Protein AF-A0A1M2VVN1-F1 (afdb_monomer_lite)

Secondary structure (DSSP, 8-state):
-PPP--SSTT-TTTTTSHHHHHHHHHHHHHHHH--THHHHHHHHIIIIITTTTB-SSTT-B-GGGT-TT---TT-TT----S----TTS--B---HHHHHHHHTSEEE-TTSSSEEE-S-SS-EEEEEETTTEEEEEEEE--TTTSS---EEEEEEESS-EEEEEE--TTBSS-EEEETTPPPEEP--BTTEEEEEEPSEEEEEEEE-PBP------S----S----PPP-

pLDDT: mean 72.25, std 24.07, range [24.16, 98.19]

Organism: Trametes pubescens (NCBI:txid154538)

Radius of gyration: 22.59 Å; chains: 1; bounding box: 64×43×76 Å

Sequence (231 aa):
MLRRGDGLEDEAWAYAGDLLIVLQWAYYLHQVSGDFKYLESMERLAHAAMPAPIHGGWGTISSLALCREAHTPDGLYYEYRGRLDNPTCRAVKYPEGGFDLVYGAFLYTANRKSLVQALLGPFTVNTTLAEDNKVVITMNSSYPFGWDTVTRAVIVAQKAFVYYVRIPSWSTGATISINGSAFDLCKPVNGLHAIRVEPGTTNLTLNLPLEIVAGLFGLRFPRALKILRLS

InterPro domains:
  IPR049046 Non-reducing end beta-L-arabinofuranosidase-like, GH127 middle domain [PF20736] (125-197)

Foldseek 3Di:
DDDDDDDDPPVLVCQQCVLLVLLVVLLVCCVVPVALVSLLVNVCCLVPVLCVQDPDDAFWRWSLVVPPPPPDVVDPPDDPPDCPPDSNGHTGGDPVSNCVCQVSQKDADPQQQEIERSDDDFDWDWDAGPPRKTKIKGWDAPPPPDPFRKIKMKIAIQAKGKYKYFQDPQFDQKWKDKPNHPTDTFDDDSRIGIDIDGHGIIIMIIGGDHDDDDPPPDDPDDDDDDDDDDD

Structure (mmCIF, N/CA/C/O backbone):
data_AF-A0A1M2VVN1-F1
#
_entry.id   AF-A0A1M2VVN1-F1
#
loop_
_atom_site.group_PDB
_atom_site.id
_atom_site.type_symbol
_atom_site.label_atom_id
_atom_site.label_alt_id
_atom_site.label_comp_id
_atom_site.label_asym_id
_atom_site.label_entity_id
_atom_site.label_seq_id
_atom_site.pdbx_PDB_ins_code
_atom_site.Cartn_x
_atom_site.Cartn_y
_atom_site.Cartn_z
_atom_site.occupancy
_atom_site.B_iso_or_equiv
_atom_site.auth_seq_id
_atom_site.auth_comp_id
_atom_site.auth_asym_id
_atom_site.auth_atom_id
_atom_site.pdbx_PDB_model_num
ATOM 1 N N . MET A 1 1 ? -8.085 -7.229 -56.384 1.00 31.27 1 MET A N 1
ATOM 2 C CA . MET A 1 1 ? -6.915 -6.347 -56.581 1.00 31.27 1 MET A CA 1
ATOM 3 C C . MET A 1 1 ? -6.883 -5.397 -55.389 1.00 31.27 1 MET A C 1
ATOM 5 O O . MET A 1 1 ? -7.730 -4.521 -55.309 1.00 31.27 1 MET A O 1
ATOM 9 N N . LEU A 1 2 ? -6.037 -5.670 -54.391 1.00 24.16 2 LEU A N 1
ATOM 10 C CA . LEU A 1 2 ? -5.923 -4.859 -53.171 1.00 24.16 2 LEU A CA 1
ATOM 11 C C . LEU A 1 2 ? -5.149 -3.576 -53.501 1.00 24.16 2 LEU A C 1
ATOM 13 O O . LEU A 1 2 ? -3.985 -3.661 -53.892 1.00 24.16 2 LEU A O 1
ATOM 17 N N . ARG A 1 3 ? -5.780 -2.404 -53.353 1.00 24.69 3 ARG A N 1
ATOM 18 C CA . ARG A 1 3 ? -5.069 -1.123 -53.268 1.00 24.69 3 ARG A CA 1
ATOM 19 C C . ARG A 1 3 ? -4.899 -0.767 -51.795 1.00 24.69 3 ARG A C 1
ATOM 21 O O . ARG A 1 3 ? -5.860 -0.691 -51.041 1.00 24.69 3 ARG A O 1
ATOM 28 N N . ARG A 1 4 ? -3.630 -0.645 -51.431 1.00 36.47 4 ARG A N 1
ATOM 29 C CA . ARG A 1 4 ? -3.068 -0.194 -50.161 1.00 36.47 4 ARG A CA 1
ATOM 30 C C . ARG A 1 4 ? -3.139 1.336 -50.155 1.00 36.47 4 ARG A C 1
ATOM 32 O O . ARG A 1 4 ? -2.743 1.908 -51.170 1.00 36.47 4 ARG A O 1
ATOM 39 N N . GLY A 1 5 ? -3.554 1.969 -49.057 1.00 32.41 5 GLY A N 1
ATOM 40 C CA . GLY A 1 5 ? -3.130 3.354 -48.825 1.00 32.41 5 GLY A CA 1
ATOM 41 C C . GLY A 1 5 ? -4.076 4.353 -48.172 1.00 32.41 5 GLY A C 1
ATOM 42 O O . GLY A 1 5 ? -3.709 5.513 -48.215 1.00 32.41 5 GLY A O 1
ATOM 43 N N . ASP A 1 6 ? -5.197 3.973 -47.555 1.00 37.75 6 ASP A N 1
ATOM 44 C CA . ASP A 1 6 ? -6.018 4.950 -46.823 1.00 37.75 6 ASP A CA 1
ATOM 45 C C . ASP A 1 6 ? -6.314 4.464 -45.402 1.00 37.75 6 ASP A C 1
ATOM 47 O O . ASP A 1 6 ? -6.892 3.393 -45.208 1.00 37.75 6 ASP A O 1
ATOM 51 N N . GLY A 1 7 ? -5.929 5.275 -44.418 1.00 33.34 7 GLY A N 1
ATOM 52 C CA . GLY A 1 7 ? -6.314 5.119 -43.018 1.00 33.34 7 GLY A CA 1
ATOM 53 C C . GLY A 1 7 ? -5.175 4.631 -42.137 1.00 33.34 7 GLY A C 1
ATOM 54 O O . GLY A 1 7 ? -4.874 3.442 -42.145 1.00 33.34 7 GLY A O 1
ATOM 55 N N . LEU A 1 8 ? -4.560 5.565 -41.401 1.00 30.25 8 LEU A N 1
ATOM 56 C CA . LEU A 1 8 ? -4.000 5.407 -40.041 1.00 30.25 8 LEU A CA 1
ATOM 57 C C . LEU A 1 8 ? -3.115 6.603 -39.628 1.00 30.25 8 LEU A C 1
ATOM 59 O O . LEU A 1 8 ? -2.739 6.694 -38.465 1.00 30.25 8 LEU A O 1
ATOM 63 N N . GLU A 1 9 ? -2.794 7.535 -40.534 1.00 31.92 9 GLU A N 1
ATOM 64 C CA . GLU A 1 9 ? -1.854 8.636 -40.241 1.00 31.92 9 GLU A CA 1
ATOM 65 C C . GLU A 1 9 ? -2.473 9.846 -39.505 1.00 31.92 9 GLU A C 1
ATOM 67 O O . GLU A 1 9 ? -1.735 10.648 -38.935 1.00 31.92 9 GLU A O 1
ATOM 72 N N . ASP A 1 10 ? -3.804 9.946 -39.408 1.00 29.34 10 ASP A N 1
ATOM 73 C CA . ASP A 1 10 ? -4.483 11.088 -38.763 1.00 29.34 10 ASP A CA 1
ATOM 74 C C . ASP A 1 10 ? -4.678 10.954 -37.233 1.00 29.34 10 ASP A C 1
ATOM 76 O O . ASP A 1 10 ? -5.140 11.892 -36.579 1.00 29.34 10 ASP A O 1
ATOM 80 N N . GLU A 1 11 ? -4.272 9.841 -36.610 1.00 32.91 11 GLU A N 1
ATOM 81 C CA . GLU A 1 11 ? -4.462 9.601 -35.164 1.00 32.91 11 GLU A CA 1
ATOM 82 C C . GLU A 1 11 ? -3.169 9.673 -34.334 1.00 32.91 11 GLU A C 1
ATOM 84 O O . GLU A 1 11 ? -3.017 9.011 -33.310 1.00 32.91 11 GLU A O 1
ATOM 89 N N . ALA A 1 12 ? -2.234 10.552 -34.699 1.00 30.39 12 ALA A N 1
ATOM 90 C CA . ALA A 1 12 ? -1.012 10.785 -33.916 1.00 30.39 12 ALA A CA 1
ATOM 91 C C . ALA A 1 12 ? -1.259 11.292 -32.469 1.00 30.39 12 ALA A C 1
ATOM 93 O O . ALA A 1 12 ? -0.339 11.336 -31.651 1.00 30.39 12 ALA A O 1
ATOM 94 N N . TRP A 1 13 ? -2.500 11.645 -32.116 1.00 29.31 13 TRP A N 1
ATOM 95 C CA . TRP A 1 13 ? -2.915 11.929 -30.737 1.00 29.31 13 TRP A CA 1
ATOM 96 C C . TRP A 1 13 ? -3.015 10.676 -29.852 1.00 29.31 13 TRP A C 1
ATOM 98 O O . TRP A 1 13 ? -2.945 10.805 -28.631 1.00 29.31 13 TRP A O 1
ATOM 108 N N . ALA A 1 14 ? -3.134 9.480 -30.438 1.00 32.00 14 ALA A N 1
ATOM 109 C CA . ALA A 1 14 ? -3.273 8.227 -29.697 1.00 32.00 14 ALA A CA 1
ATOM 110 C C . ALA A 1 14 ? -2.002 7.862 -28.906 1.00 32.00 14 ALA A C 1
ATOM 112 O O . ALA A 1 14 ? -2.086 7.366 -27.788 1.00 32.00 14 ALA A O 1
ATOM 113 N N . TYR A 1 15 ? -0.818 8.206 -29.419 1.00 35.25 15 TYR A N 1
ATOM 114 C CA . TYR A 1 15 ? 0.441 7.633 -28.922 1.00 35.25 15 TYR A CA 1
ATOM 115 C C . TYR A 1 15 ? 1.097 8.366 -27.746 1.00 35.25 15 TYR A C 1
ATOM 117 O O . TYR A 1 15 ? 1.960 7.814 -27.068 1.00 35.25 15 TYR A O 1
ATOM 125 N N . ALA A 1 16 ? 0.698 9.605 -27.459 1.00 37.84 16 ALA A N 1
ATOM 126 C CA . ALA A 1 16 ? 1.204 10.345 -26.300 1.00 37.84 16 ALA A CA 1
ATOM 127 C C . ALA A 1 16 ? 0.210 10.371 -25.118 1.00 37.84 16 ALA A C 1
ATOM 129 O O . ALA A 1 16 ? 0.598 10.698 -23.997 1.00 37.84 16 ALA A O 1
ATOM 130 N N . GLY A 1 17 ? -1.040 9.948 -25.351 1.00 46.03 17 GLY A N 1
ATOM 131 C CA . GLY A 1 17 ? -2.006 9.571 -24.312 1.00 46.03 17 GLY A CA 1
ATOM 132 C C . GLY A 1 17 ? -1.810 8.146 -23.769 1.00 46.03 17 GLY A C 1
ATOM 133 O O . GLY A 1 17 ? -2.423 7.790 -22.764 1.00 46.03 17 GLY A O 1
ATOM 134 N N . ASP A 1 18 ? -0.932 7.345 -24.381 1.00 55.34 18 ASP A N 1
ATOM 135 C CA . ASP A 1 18 ? -0.830 5.905 -24.123 1.00 55.34 18 ASP A CA 1
ATOM 136 C C . ASP A 1 18 ? -0.386 5.546 -22.700 1.00 55.34 18 ASP A C 1
ATOM 138 O O . ASP A 1 18 ? -0.952 4.635 -22.107 1.00 55.34 18 ASP A O 1
ATOM 142 N N . LEU A 1 19 ? 0.580 6.249 -22.092 1.00 59.62 19 LEU A N 1
ATOM 143 C CA . LEU A 1 19 ? 1.037 5.868 -20.745 1.00 59.62 19 LEU A CA 1
ATOM 144 C C . LEU A 1 19 ? -0.043 6.126 -19.684 1.00 59.62 19 LEU A C 1
ATOM 146 O O . LEU A 1 19 ? -0.256 5.279 -18.823 1.00 59.62 19 LEU A O 1
ATOM 150 N N . LEU A 1 20 ? -0.749 7.258 -19.764 1.00 62.84 20 LEU A N 1
ATOM 151 C CA . LEU A 1 20 ? -1.858 7.586 -18.860 1.00 62.84 20 LEU A CA 1
ATOM 152 C C . LEU A 1 20 ? -2.978 6.553 -18.975 1.00 62.84 20 LEU A C 1
ATOM 154 O O . LEU A 1 20 ? -3.419 6.001 -17.968 1.00 62.84 20 LEU A O 1
ATOM 158 N N . ILE A 1 21 ? -3.395 6.277 -20.212 1.00 66.81 21 ILE A N 1
ATOM 159 C CA . ILE A 1 21 ? -4.389 5.255 -20.521 1.00 66.81 21 ILE A CA 1
ATOM 160 C C . ILE A 1 21 ? -3.920 3.934 -19.902 1.00 66.81 21 ILE A C 1
ATOM 162 O O . ILE A 1 21 ? -4.630 3.359 -19.084 1.00 66.81 21 ILE A O 1
ATOM 166 N N . VAL A 1 22 ? -2.689 3.495 -20.156 1.00 72.00 22 VAL A N 1
ATOM 167 C CA . VAL A 1 22 ? -2.154 2.247 -19.591 1.00 72.00 22 VAL A CA 1
ATOM 168 C C . VAL A 1 22 ? -2.189 2.219 -18.054 1.00 72.00 22 VAL A C 1
ATOM 170 O O . VAL A 1 22 ? -2.583 1.194 -17.493 1.00 72.00 22 VAL A O 1
ATOM 173 N N . LEU A 1 23 ? -1.842 3.311 -17.359 1.00 75.31 23 LEU A N 1
ATOM 174 C 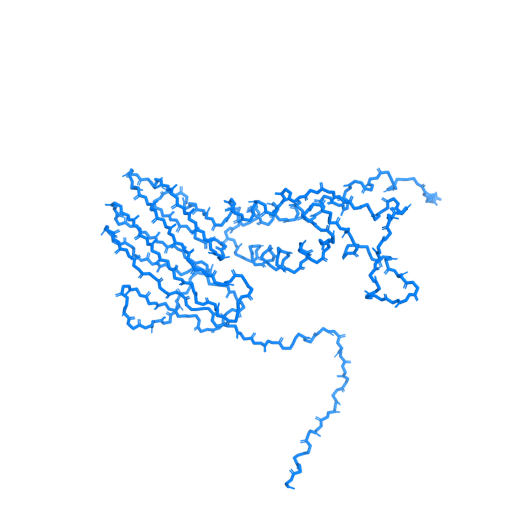CA . LEU A 1 23 ? -1.931 3.382 -15.891 1.00 75.31 23 LEU A CA 1
ATOM 175 C C . LEU A 1 23 ? -3.390 3.262 -15.408 1.00 75.31 23 LEU A C 1
ATOM 177 O O . LEU A 1 23 ? -3.686 2.473 -14.508 1.00 75.31 23 LEU A O 1
ATOM 181 N N . GLN A 1 24 ? -4.322 3.981 -16.037 1.00 76.75 24 GLN A N 1
ATOM 182 C CA . GLN A 1 24 ? -5.744 3.935 -15.686 1.00 76.75 24 GLN A CA 1
ATOM 183 C C . GLN A 1 24 ? -6.365 2.558 -15.969 1.00 76.75 24 GLN A C 1
ATOM 185 O O . GLN A 1 24 ? -7.118 2.024 -15.150 1.00 76.75 24 GLN A O 1
ATOM 190 N N . TRP A 1 25 ? -6.007 1.939 -17.095 1.00 80.50 25 TRP A N 1
ATOM 191 C CA . TRP A 1 25 ? -6.413 0.578 -17.437 1.00 80.50 25 TRP A CA 1
ATOM 192 C C . TRP A 1 25 ? -5.843 -0.443 -16.455 1.00 80.50 25 TRP A C 1
ATOM 194 O O . TRP A 1 25 ? -6.552 -1.375 -16.087 1.00 80.50 25 TRP A O 1
ATOM 204 N N . ALA A 1 26 ? -4.608 -0.270 -15.979 1.00 84.00 26 ALA A N 1
ATOM 205 C CA . ALA A 1 26 ? -4.036 -1.150 -14.965 1.00 84.00 26 ALA A CA 1
ATOM 206 C C . ALA A 1 26 ? -4.827 -1.096 -13.647 1.00 84.00 26 ALA A C 1
ATOM 208 O O . ALA A 1 26 ? -5.132 -2.147 -13.078 1.00 84.00 26 ALA A O 1
ATOM 209 N N . TYR A 1 27 ? -5.236 0.097 -13.200 1.00 83.06 27 TYR A N 1
ATOM 210 C CA . TYR A 1 27 ? -6.133 0.234 -12.048 1.00 83.06 27 TYR A CA 1
ATOM 211 C C . TYR A 1 27 ? -7.491 -0.421 -12.283 1.00 83.06 27 TYR A C 1
ATOM 213 O O . TYR A 1 27 ? -7.962 -1.174 -11.431 1.00 83.06 27 TYR A O 1
ATOM 221 N N . TYR A 1 28 ? -8.111 -0.170 -13.436 1.00 85.50 28 TYR A N 1
ATOM 222 C CA . TYR A 1 28 ? -9.404 -0.757 -13.777 1.00 85.50 28 TYR A CA 1
ATOM 223 C C . TYR A 1 28 ? -9.338 -2.290 -13.813 1.00 85.50 28 TYR A C 1
ATOM 225 O O . TYR A 1 28 ? -10.148 -2.974 -13.187 1.00 85.50 28 TYR A O 1
ATOM 233 N N . LEU A 1 29 ? -8.326 -2.849 -14.479 1.00 89.88 29 LEU A N 1
ATOM 234 C CA . LEU A 1 29 ? -8.104 -4.290 -14.546 1.00 89.88 29 LEU A CA 1
ATOM 235 C C . LEU A 1 29 ? -7.844 -4.879 -13.161 1.00 89.88 29 LEU A C 1
ATOM 237 O O . LEU A 1 29 ? -8.369 -5.952 -12.863 1.00 89.88 29 LEU A O 1
ATOM 241 N N . HIS A 1 30 ? -7.106 -4.183 -12.293 1.00 88.69 30 HIS A N 1
ATOM 242 C CA . HIS A 1 30 ? -6.947 -4.595 -10.901 1.00 88.69 30 HIS A CA 1
ATOM 243 C C . HIS A 1 30 ? -8.284 -4.602 -10.148 1.00 88.69 30 HIS A C 1
ATOM 245 O O . HIS A 1 30 ? -8.599 -5.589 -9.494 1.00 88.69 30 HIS A O 1
ATOM 251 N N . GLN A 1 31 ? -9.103 -3.556 -10.269 1.00 86.25 31 GLN A N 1
ATOM 252 C CA . GLN A 1 31 ? -10.400 -3.480 -9.586 1.00 86.25 31 GLN A CA 1
ATOM 253 C C . GLN A 1 31 ? -11.369 -4.585 -10.030 1.00 86.25 31 GLN A C 1
ATOM 255 O O . GLN A 1 31 ? -12.098 -5.126 -9.202 1.00 86.25 31 GLN A O 1
ATOM 260 N N . VAL A 1 32 ? -11.364 -4.944 -11.318 1.00 88.00 32 VAL A N 1
ATOM 261 C CA . VAL A 1 32 ? -12.246 -5.988 -11.866 1.00 88.00 32 VAL A CA 1
ATOM 262 C C . VAL A 1 32 ? -11.738 -7.395 -11.548 1.00 88.00 32 VAL A C 1
ATOM 264 O O . VAL A 1 32 ? -12.529 -8.278 -11.227 1.00 88.00 32 VAL A O 1
ATOM 267 N N . SER A 1 33 ? -10.429 -7.630 -11.654 1.00 89.00 33 SER A N 1
ATOM 268 C CA . SER A 1 33 ? -9.851 -8.975 -11.500 1.00 89.00 33 SER A CA 1
ATOM 269 C C . SER A 1 33 ? -9.379 -9.302 -10.082 1.00 89.00 33 SER A C 1
ATOM 271 O O . SER A 1 33 ? -9.219 -10.474 -9.752 1.00 89.00 33 SER A O 1
ATOM 273 N N . GLY A 1 34 ? -9.095 -8.287 -9.264 1.00 86.12 34 GLY A N 1
ATOM 274 C CA . GLY A 1 34 ? -8.375 -8.415 -7.996 1.00 86.12 34 GLY A CA 1
ATOM 275 C C . GLY A 1 34 ? -6.891 -8.778 -8.144 1.00 86.12 34 GLY A C 1
ATOM 276 O O . GLY A 1 34 ? -6.220 -8.997 -7.138 1.00 86.12 34 GLY A O 1
ATOM 277 N N . ASP A 1 35 ? -6.362 -8.864 -9.369 1.00 88.5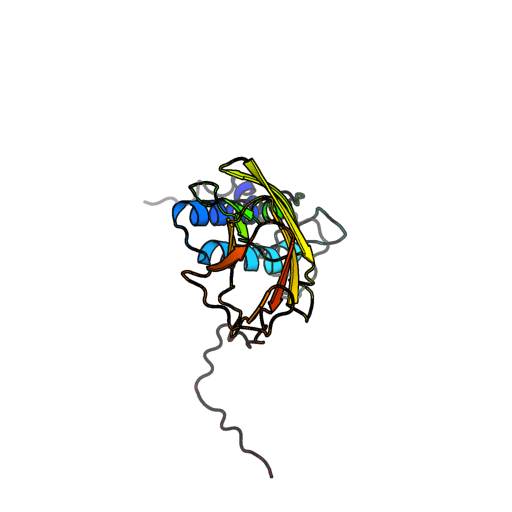0 35 ASP A N 1
ATOM 278 C CA . ASP A 1 35 ? -5.004 -9.342 -9.631 1.00 88.50 35 ASP A CA 1
ATOM 279 C C . ASP A 1 35 ? -3.982 -8.205 -9.480 1.00 88.50 35 ASP A C 1
ATOM 281 O O . ASP A 1 35 ? -4.073 -7.156 -10.127 1.00 88.50 35 ASP A O 1
ATOM 285 N N . PHE A 1 36 ? -2.995 -8.404 -8.608 1.00 87.56 36 PHE A N 1
ATOM 286 C CA . PHE A 1 36 ? -1.960 -7.413 -8.316 1.00 87.56 36 PHE A CA 1
ATOM 287 C C . PHE A 1 36 ? -0.903 -7.281 -9.413 1.00 87.56 36 PHE A C 1
ATOM 289 O O . PHE A 1 36 ? -0.196 -6.273 -9.434 1.00 87.56 36 PHE A O 1
ATOM 296 N N . LYS A 1 37 ? -0.836 -8.207 -10.381 1.00 87.81 37 LYS A N 1
ATOM 297 C CA . LYS A 1 37 ? 0.104 -8.105 -11.514 1.00 87.81 37 LYS A CA 1
ATOM 298 C C . LYS A 1 37 ? -0.064 -6.811 -12.319 1.00 87.81 37 LYS A C 1
ATOM 300 O O . LYS A 1 37 ? 0.898 -6.295 -12.890 1.00 87.81 37 LYS A O 1
ATOM 305 N N . TYR A 1 38 ? -1.290 -6.282 -12.373 1.00 88.50 38 TYR A N 1
ATOM 306 C CA . TYR A 1 38 ? -1.581 -5.031 -13.068 1.00 88.50 38 TYR A CA 1
ATOM 307 C C . TYR A 1 38 ? -0.982 -3.841 -12.317 1.00 88.50 38 TYR A C 1
ATOM 309 O O . TYR A 1 38 ? -0.335 -3.000 -12.935 1.00 88.50 38 TYR A O 1
ATOM 317 N N . LEU A 1 39 ? -1.092 -3.825 -10.985 1.00 87.12 39 LEU A N 1
ATOM 318 C CA . LEU A 1 39 ? -0.468 -2.800 -10.146 1.00 87.12 39 LEU A CA 1
ATOM 319 C C . LEU A 1 39 ? 1.061 -2.889 -10.155 1.00 87.12 39 LEU A C 1
ATOM 321 O O . LEU A 1 39 ? 1.723 -1.860 -10.128 1.00 87.12 39 LEU A O 1
ATOM 325 N N . GLU A 1 40 ? 1.640 -4.086 -10.258 1.00 86.69 40 GLU A N 1
ATOM 326 C CA . GLU A 1 40 ? 3.093 -4.240 -10.422 1.00 86.69 40 GLU A CA 1
ATOM 327 C C . GLU A 1 40 ? 3.593 -3.725 -11.770 1.00 86.69 40 GLU A C 1
ATOM 329 O O . GLU A 1 40 ? 4.634 -3.073 -11.850 1.00 86.69 40 GLU A O 1
ATOM 334 N N . SER A 1 41 ? 2.850 -4.001 -12.842 1.00 82.56 41 SER A N 1
ATOM 335 C CA . SER A 1 41 ? 3.170 -3.477 -14.173 1.00 82.56 41 SER A CA 1
ATOM 336 C C . SER A 1 41 ? 3.086 -1.952 -14.178 1.00 82.56 41 SER A C 1
ATOM 338 O O . SER A 1 41 ? 3.972 -1.279 -14.701 1.00 82.56 41 SER A O 1
ATOM 340 N N . MET A 1 42 ? 2.060 -1.412 -13.524 1.00 82.06 42 MET A N 1
ATOM 341 C CA . MET A 1 42 ? 1.868 0.018 -13.340 1.00 82.06 42 MET A CA 1
ATOM 342 C C . MET A 1 42 ? 2.993 0.655 -12.513 1.00 82.06 42 MET A C 1
ATOM 344 O O . MET A 1 42 ? 3.538 1.664 -12.938 1.00 82.06 42 MET A O 1
ATOM 348 N N . GLU A 1 43 ? 3.397 0.056 -11.387 1.00 82.12 43 GLU A N 1
ATOM 349 C CA . GLU A 1 43 ? 4.520 0.514 -10.550 1.00 82.12 43 GLU A CA 1
ATOM 350 C C . GLU A 1 43 ? 5.831 0.575 -11.352 1.00 82.12 43 GLU A C 1
ATOM 352 O O . GLU A 1 43 ? 6.558 1.568 -11.300 1.00 82.12 43 GLU A O 1
ATOM 357 N N . ARG A 1 44 ? 6.107 -0.446 -12.175 1.00 79.19 44 ARG A N 1
ATOM 358 C CA . ARG A 1 44 ? 7.278 -0.455 -13.069 1.00 79.19 44 ARG A CA 1
ATOM 359 C C . ARG A 1 44 ? 7.224 0.675 -14.093 1.00 79.19 44 ARG A C 1
ATOM 361 O O . ARG A 1 44 ? 8.219 1.366 -14.292 1.00 79.19 44 ARG A O 1
ATOM 368 N N . LEU A 1 45 ? 6.076 0.875 -14.736 1.00 74.38 45 LEU A N 1
ATOM 369 C CA . LEU A 1 45 ? 5.887 1.950 -15.711 1.00 74.38 45 LEU A CA 1
ATOM 370 C C . LEU A 1 45 ? 6.012 3.333 -15.058 1.00 74.38 45 LEU A C 1
ATOM 372 O O . LEU A 1 45 ? 6.689 4.209 -15.595 1.00 74.38 45 LEU A O 1
ATOM 376 N N . ALA A 1 46 ? 5.427 3.503 -13.876 1.00 75.31 46 ALA A N 1
ATOM 377 C CA . ALA A 1 46 ? 5.450 4.734 -13.101 1.00 75.31 46 ALA A CA 1
ATOM 378 C C . ALA A 1 46 ? 6.861 5.138 -12.658 1.00 75.31 46 ALA A C 1
ATOM 380 O O . ALA A 1 46 ? 7.196 6.318 -12.686 1.00 75.31 46 ALA A O 1
ATOM 381 N N . HIS A 1 47 ? 7.701 4.180 -12.261 1.00 75.94 47 HIS A N 1
ATOM 382 C CA . HIS A 1 47 ? 9.036 4.486 -11.738 1.00 75.94 47 HIS A CA 1
ATOM 383 C C . HIS A 1 47 ? 10.154 4.409 -12.782 1.00 75.94 47 HIS A C 1
ATOM 385 O O . HIS A 1 47 ? 11.195 5.028 -12.579 1.00 75.94 47 HIS A O 1
ATOM 391 N N . ALA A 1 48 ? 9.948 3.711 -13.905 1.00 70.25 48 ALA A N 1
ATOM 392 C CA . ALA A 1 48 ? 10.936 3.629 -14.982 1.00 70.25 48 ALA A CA 1
ATOM 393 C C . ALA A 1 48 ? 10.582 4.515 -16.184 1.00 70.25 48 ALA A C 1
ATOM 395 O O . ALA A 1 48 ? 11.389 5.339 -16.607 1.00 70.25 48 ALA A O 1
ATOM 396 N N . ALA A 1 49 ? 9.382 4.350 -16.745 1.00 63.50 49 ALA A N 1
ATOM 397 C CA . ALA A 1 49 ? 9.022 4.947 -18.030 1.00 63.50 49 ALA A CA 1
ATOM 398 C C . ALA A 1 49 ? 8.473 6.373 -17.900 1.00 63.50 49 ALA A C 1
ATOM 400 O O . ALA A 1 49 ? 8.701 7.191 -18.784 1.00 63.50 49 ALA A O 1
ATOM 401 N N . MET A 1 50 ? 7.772 6.687 -16.807 1.00 65.62 50 MET A N 1
ATOM 402 C CA . MET A 1 50 ? 7.174 8.008 -16.604 1.00 65.62 50 MET A CA 1
ATOM 403 C C . MET A 1 50 ? 8.197 9.138 -16.353 1.00 65.62 50 MET A C 1
ATOM 405 O O . MET A 1 50 ? 8.031 10.202 -16.954 1.00 65.62 50 MET A O 1
ATOM 409 N N . PRO A 1 51 ? 9.243 8.975 -15.511 1.00 62.66 51 PRO A N 1
ATOM 410 C CA . PRO A 1 51 ? 10.202 10.051 -15.260 1.00 62.66 51 PRO A CA 1
ATOM 411 C C . PRO A 1 51 ? 11.297 10.161 -16.329 1.00 62.66 51 PRO A C 1
ATOM 413 O O . PRO A 1 51 ? 11.811 11.255 -16.540 1.00 62.66 51 PRO A O 1
ATOM 416 N N . ALA A 1 52 ? 11.638 9.067 -17.024 1.00 61.59 52 ALA A N 1
ATOM 417 C CA . ALA A 1 52 ? 12.656 9.045 -18.082 1.00 61.59 52 ALA A CA 1
ATOM 418 C C . ALA A 1 52 ? 12.531 10.175 -19.133 1.00 61.59 52 ALA A C 1
ATOM 420 O O . ALA A 1 52 ? 13.550 10.756 -19.501 1.00 61.59 52 ALA A O 1
ATOM 421 N N . PRO A 1 53 ? 11.326 10.538 -19.606 1.00 54.69 53 PRO A N 1
ATOM 422 C CA . PRO A 1 53 ? 11.143 11.604 -20.588 1.00 54.69 53 PRO A CA 1
ATOM 423 C C . PRO A 1 53 ? 11.035 13.026 -20.014 1.00 54.69 53 PRO A C 1
ATOM 425 O O . PRO A 1 53 ? 10.832 13.964 -20.786 1.00 54.69 53 PRO A O 1
ATOM 428 N N . ILE A 1 54 ? 11.127 13.220 -18.691 1.00 57.59 54 ILE A N 1
ATOM 429 C CA . ILE A 1 54 ? 11.029 14.549 -18.067 1.00 57.59 54 ILE A CA 1
ATOM 430 C C . ILE A 1 54 ? 12.346 15.293 -18.291 1.00 57.59 54 ILE A C 1
ATOM 432 O O . ILE A 1 54 ? 13.378 14.911 -17.745 1.00 57.59 54 ILE A O 1
ATOM 436 N N . HIS A 1 55 ? 12.340 16.339 -19.117 1.00 54.81 55 HIS A N 1
ATOM 437 C CA . HIS A 1 55 ? 13.535 17.140 -19.419 1.00 54.81 55 HIS A CA 1
ATOM 438 C C . HIS A 1 55 ? 13.281 18.625 -19.125 1.00 54.81 55 HIS A C 1
ATOM 440 O O . HIS A 1 55 ? 12.247 19.174 -19.502 1.00 54.81 55 HIS A O 1
ATOM 446 N N . GLY A 1 56 ? 14.240 19.300 -18.477 1.00 50.09 56 GLY A N 1
ATOM 447 C CA . GLY A 1 56 ? 14.242 20.766 -18.324 1.00 50.09 56 GLY A CA 1
ATOM 448 C C . GLY A 1 56 ? 13.199 21.362 -17.365 1.00 50.09 56 GLY A C 1
ATOM 449 O O . GLY A 1 56 ? 13.039 22.580 -17.341 1.00 50.09 56 GLY A O 1
ATOM 450 N N . GLY A 1 57 ? 12.503 20.540 -16.574 1.00 51.88 57 GLY A N 1
ATOM 451 C CA . GLY A 1 57 ? 11.508 20.973 -15.589 1.00 51.88 57 GLY A CA 1
ATOM 452 C C . GLY A 1 57 ? 10.239 20.118 -15.610 1.00 51.88 57 GLY A C 1
ATOM 453 O O . GLY A 1 57 ? 10.038 19.287 -16.494 1.00 51.88 57 GLY A O 1
ATOM 454 N N . TRP A 1 58 ? 9.370 20.318 -14.619 1.00 50.50 58 TRP A N 1
ATOM 455 C CA . TRP A 1 58 ? 8.078 19.635 -14.547 1.00 50.50 58 TRP A CA 1
ATOM 456 C C . TRP A 1 58 ? 7.204 20.011 -15.752 1.00 50.50 58 TRP A C 1
ATOM 458 O O . TRP A 1 58 ? 7.027 21.190 -16.053 1.00 50.50 58 TRP A O 1
ATOM 468 N N . GLY A 1 59 ? 6.637 19.007 -16.428 1.00 48.06 59 GLY A N 1
ATOM 469 C CA . GLY A 1 59 ? 5.608 19.218 -17.451 1.00 48.06 59 GLY A CA 1
ATOM 470 C C . GLY A 1 59 ? 6.061 19.151 -18.911 1.00 48.06 59 GLY A C 1
ATOM 471 O O . GLY A 1 59 ? 5.260 19.489 -19.773 1.00 48.06 59 GLY A O 1
ATOM 472 N N . THR A 1 60 ? 7.279 18.696 -19.224 1.00 47.38 60 THR A N 1
ATOM 473 C CA . THR A 1 60 ? 7.633 18.293 -20.601 1.00 47.38 60 THR A CA 1
ATOM 474 C C . THR A 1 60 ? 8.072 16.835 -20.595 1.00 47.38 60 THR A C 1
ATOM 476 O O . THR A 1 60 ? 9.187 16.535 -20.185 1.00 47.38 60 THR A O 1
ATOM 479 N N . ILE A 1 61 ? 7.170 15.942 -21.009 1.00 52.34 61 ILE A N 1
ATOM 480 C CA . ILE A 1 61 ? 7.426 14.514 -21.213 1.00 52.34 61 ILE A CA 1
ATOM 481 C C . ILE A 1 61 ? 7.609 14.336 -22.724 1.00 52.34 61 ILE A C 1
ATOM 483 O O . ILE A 1 61 ? 6.674 14.530 -23.502 1.00 52.34 61 ILE A O 1
ATOM 487 N N . SER A 1 62 ? 8.827 14.036 -23.169 1.00 48.69 62 SER A N 1
ATOM 488 C CA . SER A 1 62 ? 9.080 13.646 -24.556 1.00 48.69 62 SER A CA 1
ATOM 489 C C . SER A 1 62 ? 8.725 12.165 -24.754 1.00 48.69 62 SER A C 1
ATOM 491 O O . SER A 1 62 ? 9.232 11.290 -24.070 1.00 48.69 62 SER A O 1
ATOM 493 N N . SER A 1 63 ? 7.871 11.817 -25.714 1.00 47.28 63 SER A N 1
ATOM 494 C CA . SER A 1 63 ? 7.527 10.413 -26.007 1.00 47.28 63 SER A CA 1
ATOM 495 C C . SER A 1 63 ? 8.687 9.601 -26.615 1.00 47.28 63 SER A C 1
ATOM 497 O O . SER A 1 63 ? 8.456 8.548 -27.198 1.00 47.28 63 SER A O 1
ATOM 499 N N . LEU A 1 64 ? 9.945 10.041 -26.472 1.00 46.91 64 LEU A N 1
ATOM 500 C CA . LEU A 1 64 ? 11.128 9.399 -27.050 1.00 46.91 64 LEU A CA 1
ATOM 501 C C . LEU A 1 64 ? 11.246 7.919 -26.653 1.00 46.91 64 LEU A C 1
ATOM 503 O O . LEU A 1 64 ? 11.635 7.107 -27.483 1.00 46.91 64 LEU A O 1
ATOM 507 N N . ALA A 1 65 ? 10.828 7.547 -25.436 1.00 47.25 65 ALA A N 1
ATOM 508 C CA . ALA A 1 65 ? 10.781 6.149 -24.989 1.00 47.25 65 ALA A CA 1
ATOM 509 C C . ALA A 1 65 ? 9.756 5.276 -25.753 1.00 47.25 65 ALA A C 1
ATOM 511 O O . ALA A 1 65 ? 9.878 4.053 -25.758 1.00 47.25 65 ALA A O 1
ATOM 512 N N . LEU A 1 66 ? 8.756 5.890 -26.395 1.00 46.22 66 LEU A N 1
ATOM 513 C CA . LEU A 1 66 ? 7.739 5.249 -27.240 1.00 46.22 66 LEU A CA 1
ATOM 514 C C . LEU A 1 66 ? 8.045 5.398 -28.743 1.00 46.22 66 LEU A C 1
ATOM 516 O O . LEU A 1 66 ? 7.451 4.704 -29.569 1.00 46.22 66 LEU A O 1
ATOM 520 N N . CYS A 1 67 ? 8.999 6.256 -29.118 1.00 50.78 67 CYS A N 1
ATOM 521 C CA . CYS A 1 67 ? 9.429 6.429 -30.500 1.00 50.78 67 CYS A CA 1
ATOM 522 C C . CYS A 1 67 ? 10.362 5.284 -30.910 1.00 50.78 67 CYS A C 1
ATOM 524 O O . CYS A 1 67 ? 11.584 5.371 -30.809 1.00 50.78 67 CYS A O 1
ATOM 526 N N . ARG A 1 68 ? 9.772 4.209 -31.444 1.00 42.88 68 ARG A N 1
ATOM 527 C CA . ARG A 1 68 ? 10.493 3.059 -32.024 1.00 42.88 68 ARG A CA 1
ATOM 528 C C . ARG A 1 68 ? 11.467 3.454 -33.150 1.00 42.88 68 ARG A C 1
ATOM 530 O O . ARG A 1 68 ? 12.375 2.693 -33.464 1.00 42.88 68 ARG A O 1
ATOM 537 N N . GLU A 1 69 ? 11.272 4.635 -33.733 1.00 43.28 69 GLU A N 1
ATOM 538 C CA . GLU A 1 69 ? 12.026 5.195 -34.861 1.00 43.28 69 GLU A CA 1
ATOM 539 C C . GLU A 1 69 ? 12.982 6.329 -34.465 1.00 43.28 69 GLU A C 1
ATOM 541 O O . GLU A 1 69 ? 13.588 6.943 -35.342 1.00 43.28 69 GLU A O 1
ATOM 546 N N . ALA A 1 70 ? 13.164 6.613 -33.168 1.00 45.38 70 ALA A N 1
ATOM 547 C CA . ALA A 1 70 ? 14.173 7.566 -32.705 1.00 45.38 70 ALA A CA 1
ATOM 548 C C . ALA A 1 70 ? 15.589 6.965 -32.831 1.00 45.38 70 ALA A C 1
ATOM 550 O O . ALA A 1 70 ? 16.307 6.759 -31.858 1.00 45.38 70 ALA A O 1
ATOM 551 N N . HIS A 1 71 ? 16.003 6.675 -34.063 1.00 43.41 71 HIS A N 1
ATOM 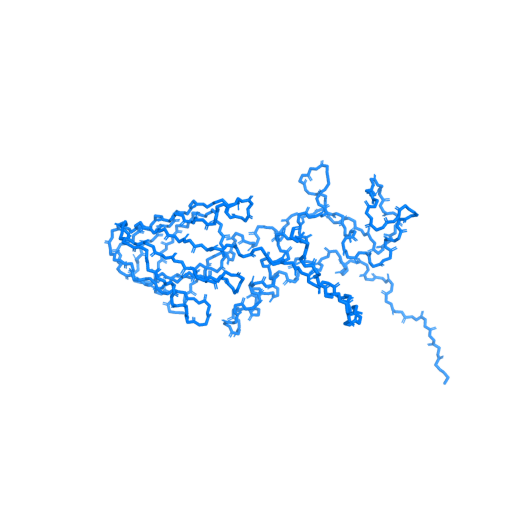552 C CA . HIS A 1 71 ? 17.405 6.589 -34.420 1.00 43.41 71 HIS A CA 1
ATOM 553 C C . HIS A 1 71 ? 17.921 8.017 -34.548 1.00 43.41 71 HIS A C 1
ATOM 555 O O . HIS A 1 71 ? 17.894 8.625 -35.616 1.00 43.41 71 HIS A O 1
ATOM 561 N N . THR A 1 72 ? 18.387 8.577 -33.439 1.00 45.91 72 THR A N 1
ATOM 562 C CA . THR A 1 72 ? 19.314 9.700 -33.519 1.00 45.91 72 THR A CA 1
ATOM 563 C C . THR A 1 72 ? 20.564 9.226 -34.274 1.00 45.91 72 THR A C 1
ATOM 565 O O . THR A 1 72 ? 21.025 8.106 -34.022 1.00 45.91 72 THR A O 1
ATOM 568 N N . PRO A 1 73 ? 21.127 10.033 -35.194 1.00 44.34 73 PRO A N 1
ATOM 569 C CA . PRO A 1 73 ? 22.355 9.691 -35.924 1.00 44.34 73 PRO A CA 1
ATOM 570 C C . PRO A 1 73 ? 23.508 9.249 -35.006 1.00 44.34 73 PRO A C 1
ATOM 572 O O . PRO A 1 73 ? 24.357 8.462 -35.410 1.00 44.34 73 PRO A O 1
ATOM 575 N N . ASP A 1 74 ? 23.474 9.700 -33.751 1.00 48.22 74 ASP A N 1
ATOM 576 C CA . ASP A 1 74 ? 24.477 9.465 -32.715 1.00 48.22 74 ASP A CA 1
ATOM 577 C C . ASP A 1 74 ? 24.147 8.286 -31.762 1.00 48.22 74 ASP A C 1
ATOM 579 O O . ASP A 1 74 ? 24.807 8.098 -30.740 1.00 48.22 74 ASP A O 1
ATOM 583 N N . GLY A 1 75 ? 23.139 7.460 -32.084 1.00 42.81 75 GLY A N 1
ATOM 584 C CA . GLY A 1 75 ? 22.800 6.221 -31.363 1.00 42.81 75 GLY A CA 1
ATOM 585 C C . GLY A 1 75 ? 21.699 6.356 -30.301 1.00 42.81 75 GLY A C 1
ATOM 586 O O . GLY A 1 75 ? 21.320 7.458 -29.927 1.00 42.81 75 GLY A O 1
ATOM 587 N N . LEU A 1 76 ? 21.201 5.214 -29.798 1.00 40.59 76 LEU A N 1
ATOM 588 C CA . LEU A 1 76 ? 20.009 5.043 -28.929 1.00 40.59 76 LEU A CA 1
ATOM 589 C C . LEU A 1 76 ? 19.976 5.862 -27.617 1.00 40.59 76 LEU A C 1
ATOM 591 O O . LEU A 1 76 ? 18.969 5.838 -26.916 1.00 40.59 76 LEU A O 1
ATOM 595 N N . TYR A 1 77 ? 21.061 6.557 -27.273 1.00 40.91 77 TYR A N 1
ATOM 596 C CA . TYR A 1 77 ? 21.216 7.327 -26.034 1.00 40.91 77 TYR A CA 1
ATOM 597 C C . TYR A 1 77 ? 21.482 8.821 -26.269 1.00 40.91 77 TYR A C 1
ATOM 599 O O . TYR A 1 77 ? 21.835 9.528 -25.326 1.00 40.91 77 TYR A O 1
ATOM 607 N N . TYR A 1 78 ? 21.354 9.321 -27.502 1.00 39.91 78 TYR A N 1
ATOM 608 C CA . TYR A 1 78 ? 21.598 10.735 -27.764 1.00 39.91 78 TYR A CA 1
ATOM 609 C C . TYR A 1 78 ? 20.453 11.609 -27.236 1.00 39.91 78 TYR A C 1
ATOM 611 O O . TYR A 1 78 ? 19.281 11.420 -27.564 1.00 39.91 78 TYR A O 1
ATOM 619 N N . GLU A 1 79 ? 20.816 12.582 -26.406 1.00 44.00 79 GLU A N 1
ATOM 620 C CA . GLU A 1 79 ? 19.912 13.500 -25.719 1.00 44.00 79 GLU A CA 1
ATOM 621 C C . GLU A 1 79 ? 19.293 14.482 -26.736 1.00 44.00 79 GLU A C 1
ATOM 623 O O . GLU A 1 79 ? 19.894 15.494 -27.106 1.00 44.00 79 GLU A O 1
ATOM 628 N N . TYR A 1 80 ? 18.090 14.193 -27.244 1.00 45.06 80 TYR A N 1
ATOM 629 C CA . TYR A 1 80 ? 17.444 15.069 -28.226 1.00 45.06 80 TYR A CA 1
ATOM 630 C C . TYR A 1 80 ? 16.841 16.307 -27.539 1.00 45.06 80 TYR A C 1
ATOM 632 O O . TYR A 1 80 ? 15.727 16.277 -27.022 1.00 45.06 80 TYR A O 1
ATOM 640 N N . ARG A 1 81 ? 17.575 17.430 -27.550 1.00 43.38 81 ARG A N 1
ATOM 641 C CA . ARG A 1 81 ? 17.127 18.750 -27.041 1.00 43.38 81 ARG A CA 1
ATOM 642 C C . ARG A 1 81 ? 16.307 19.569 -28.052 1.00 43.38 81 ARG A C 1
ATOM 644 O O . ARG A 1 81 ? 16.251 20.794 -27.950 1.00 43.38 81 ARG A O 1
ATOM 651 N N . GLY A 1 82 ? 15.711 18.925 -29.051 1.00 43.50 82 GLY A N 1
ATOM 652 C CA . GLY A 1 82 ? 14.972 19.587 -30.128 1.00 43.50 82 GLY A CA 1
ATOM 653 C C . GLY A 1 82 ? 13.458 19.426 -30.013 1.00 43.50 82 GLY A C 1
ATOM 654 O O . GLY A 1 82 ? 12.957 18.430 -29.491 1.00 43.50 82 GLY A O 1
ATOM 655 N N . ARG A 1 83 ? 12.717 20.402 -30.550 1.00 43.09 83 ARG A N 1
ATOM 656 C CA . ARG A 1 83 ? 11.295 20.239 -30.873 1.00 43.09 83 ARG A CA 1
ATOM 657 C C . ARG A 1 83 ? 11.217 19.139 -31.934 1.00 43.09 83 ARG A C 1
ATOM 659 O O . ARG A 1 83 ? 11.835 19.259 -32.983 1.00 43.09 83 ARG A O 1
ATOM 666 N N . LEU A 1 84 ? 10.548 18.037 -31.620 1.00 49.59 84 LEU A N 1
ATOM 667 C CA . LEU A 1 84 ? 10.343 16.959 -32.578 1.00 49.59 84 LEU A CA 1
ATOM 668 C C . LEU A 1 84 ? 9.336 17.462 -33.616 1.00 49.59 84 LEU A C 1
ATOM 670 O O . LEU A 1 84 ? 8.145 17.558 -33.334 1.00 49.59 84 LEU A O 1
ATOM 674 N N . ASP A 1 85 ? 9.828 17.799 -34.805 1.00 44.69 85 ASP A N 1
ATOM 675 C CA . ASP A 1 85 ? 8.994 18.154 -35.961 1.00 44.69 85 ASP A CA 1
ATOM 676 C C . ASP A 1 85 ? 8.382 16.900 -36.626 1.00 44.69 85 ASP A C 1
ATOM 678 O O . ASP A 1 85 ? 7.742 16.982 -37.673 1.00 44.69 85 ASP A O 1
ATOM 682 N N . ASN A 1 86 ? 8.554 15.726 -36.002 1.00 49.41 86 ASN A N 1
ATOM 683 C CA . ASN A 1 86 ? 7.910 14.484 -36.402 1.00 49.41 86 ASN A CA 1
ATOM 684 C C . ASN A 1 86 ? 6.491 14.407 -35.795 1.00 49.41 86 ASN A C 1
ATOM 686 O O . ASN A 1 86 ? 6.366 14.373 -34.564 1.00 49.41 86 ASN A O 1
ATOM 690 N N . PRO A 1 87 ? 5.423 14.339 -36.614 1.00 47.09 87 PRO A N 1
ATOM 691 C CA . PRO A 1 87 ? 4.046 14.264 -36.130 1.00 47.09 87 PRO A CA 1
ATOM 692 C C . PRO A 1 87 ? 3.773 13.060 -35.213 1.00 47.09 87 PRO A C 1
ATOM 694 O O . PRO A 1 87 ? 2.897 13.177 -34.359 1.00 47.09 87 PRO A O 1
ATOM 697 N N . THR A 1 88 ? 4.528 11.957 -35.316 1.00 47.62 88 THR A N 1
ATOM 698 C CA . THR A 1 88 ? 4.360 10.762 -34.460 1.00 47.62 88 THR A CA 1
ATOM 699 C C . THR A 1 88 ? 5.052 10.870 -33.097 1.00 47.62 88 THR A C 1
ATOM 701 O O . THR A 1 88 ? 4.701 10.150 -32.164 1.00 47.62 88 THR A O 1
ATOM 704 N N . CYS A 1 89 ? 5.997 11.800 -32.938 1.00 49.91 89 CYS A N 1
ATOM 705 C CA . CYS A 1 89 ? 6.792 11.979 -31.723 1.00 49.91 89 CYS A CA 1
ATOM 706 C C . CYS A 1 89 ? 6.476 13.329 -31.068 1.00 49.91 89 CYS A C 1
ATOM 708 O O . CYS A 1 89 ? 7.340 14.185 -30.887 1.00 49.91 89 CYS A O 1
ATOM 710 N N . ARG A 1 90 ? 5.206 13.557 -30.724 1.00 46.56 90 ARG A N 1
ATOM 711 C CA . ARG A 1 90 ? 4.784 14.799 -30.067 1.00 46.56 90 ARG A CA 1
ATOM 712 C C . ARG A 1 90 ? 5.055 14.735 -28.561 1.00 46.56 90 ARG A C 1
ATOM 714 O O . ARG A 1 90 ? 4.530 13.874 -27.863 1.00 46.56 90 ARG A O 1
ATOM 721 N N . ALA A 1 91 ? 5.824 15.696 -28.046 1.00 48.28 91 ALA A N 1
ATOM 722 C CA . ALA A 1 91 ? 5.938 15.927 -26.608 1.00 48.28 91 ALA A CA 1
ATOM 723 C C . ALA A 1 91 ? 4.585 16.409 -26.063 1.00 48.28 91 ALA A C 1
ATOM 725 O O . ALA A 1 91 ? 4.134 17.510 -26.396 1.00 48.28 91 ALA A O 1
ATOM 726 N N . VAL A 1 92 ? 3.932 15.590 -25.239 1.00 49.03 92 VAL A N 1
ATOM 727 C CA . VAL A 1 92 ? 2.729 16.007 -24.518 1.00 49.03 92 VAL A CA 1
ATOM 728 C C . VAL A 1 92 ? 3.151 16.581 -23.179 1.00 49.03 92 VAL A C 1
ATOM 730 O O . VAL A 1 92 ? 3.894 15.984 -22.400 1.00 49.03 92 VAL A O 1
ATOM 733 N N . LYS A 1 93 ? 2.693 17.803 -22.928 1.00 46.44 93 LYS A N 1
ATOM 734 C CA . LYS A 1 93 ? 2.950 18.512 -21.685 1.00 46.44 93 LYS A CA 1
ATOM 735 C C . LYS A 1 93 ? 1.830 18.235 -20.701 1.00 46.44 93 LYS A C 1
ATOM 737 O O . LYS A 1 93 ? 0.953 19.073 -20.597 1.00 46.44 93 LYS A O 1
ATOM 742 N N . TYR A 1 94 ? 1.826 17.102 -20.004 1.00 50.78 94 TYR A N 1
ATOM 743 C CA . TYR A 1 94 ? 0.943 16.957 -18.843 1.00 50.78 94 TYR A CA 1
ATOM 744 C C . TYR A 1 94 ? 1.411 15.862 -17.877 1.00 50.78 94 TYR A C 1
ATOM 746 O O . TYR A 1 94 ? 1.546 14.712 -18.287 1.00 50.78 94 TYR A O 1
ATOM 754 N N . PRO A 1 95 ? 1.620 16.174 -16.584 1.00 52.84 95 PRO A N 1
ATOM 755 C CA . PRO A 1 95 ? 1.858 15.167 -15.555 1.00 52.84 95 PRO A CA 1
ATOM 756 C C . PRO A 1 95 ? 0.555 14.587 -14.964 1.00 52.84 95 PRO A C 1
ATOM 758 O O . PRO A 1 95 ? 0.595 14.062 -13.856 1.00 52.84 95 PRO A O 1
ATOM 761 N N . GLU A 1 96 ? -0.592 14.673 -15.655 1.00 52.72 96 GLU A N 1
ATOM 762 C CA . GLU A 1 96 ? -1.909 14.279 -15.110 1.00 52.72 96 GLU A CA 1
ATOM 763 C C . GLU A 1 96 ? -1.919 12.852 -14.534 1.00 52.72 96 GLU A C 1
ATOM 765 O O . GLU A 1 96 ? -2.318 12.667 -13.387 1.00 52.72 96 GLU A O 1
ATOM 770 N N . GLY A 1 97 ? -1.336 11.871 -15.233 1.00 53.78 97 GLY A N 1
ATOM 771 C CA . GLY A 1 97 ? -1.282 10.480 -14.751 1.00 53.78 97 GLY A CA 1
ATOM 772 C C . GLY A 1 97 ? -0.361 10.232 -13.556 1.00 53.78 97 GLY A C 1
ATOM 773 O O . GLY A 1 97 ? -0.474 9.207 -12.889 1.00 53.78 97 GLY A O 1
ATOM 774 N N . GLY A 1 98 ? 0.541 11.166 -13.243 1.00 59.16 98 GLY A N 1
ATOM 775 C CA . GLY A 1 98 ? 1.395 11.060 -12.058 1.00 59.16 98 GLY A CA 1
ATOM 776 C C . GLY A 1 98 ? 0.607 11.183 -10.764 1.00 59.16 98 GLY A C 1
ATOM 777 O O . GLY A 1 98 ? 0.936 10.536 -9.771 1.00 59.16 98 GLY A O 1
ATOM 778 N N . PHE A 1 99 ? -0.457 11.987 -10.778 1.00 62.22 99 PHE A N 1
ATOM 779 C CA . PHE A 1 99 ? -1.312 12.179 -9.612 1.00 62.22 99 PHE A CA 1
ATOM 780 C C . PHE A 1 99 ? -2.252 10.988 -9.386 1.00 62.22 99 PHE A C 1
ATOM 782 O O . PHE A 1 99 ? -2.584 10.694 -8.237 1.00 62.22 99 PHE A O 1
ATOM 789 N N . ASP A 1 100 ? -2.587 10.228 -10.432 1.00 67.69 100 ASP A N 1
ATOM 790 C CA . ASP A 1 100 ? -3.384 8.997 -10.314 1.00 67.69 100 ASP A CA 1
ATOM 791 C C . ASP A 1 100 ? -2.673 7.903 -9.503 1.00 67.69 100 ASP A C 1
ATOM 793 O O . ASP A 1 100 ? -3.317 7.062 -8.871 1.00 67.69 100 ASP A O 1
ATOM 797 N N . LEU A 1 101 ? -1.338 7.940 -9.428 1.00 75.94 101 LEU A N 1
ATOM 798 C CA . LEU A 1 101 ? -0.568 7.079 -8.525 1.00 75.94 101 LEU A CA 1
ATOM 799 C C . LEU A 1 101 ? -0.876 7.380 -7.055 1.00 75.94 101 LEU A C 1
ATOM 801 O O . LEU A 1 101 ? -0.951 6.467 -6.240 1.00 75.94 101 LEU A O 1
ATOM 805 N N . VAL A 1 102 ? -1.108 8.646 -6.709 1.00 79.75 102 VAL A N 1
ATOM 806 C CA . VAL A 1 102 ? -1.472 9.034 -5.340 1.00 79.75 102 VAL A CA 1
ATOM 807 C C . VAL A 1 102 ? -2.906 8.606 -5.034 1.00 79.75 102 VAL A C 1
ATOM 809 O O . VAL A 1 102 ? -3.162 8.038 -3.973 1.00 79.75 102 VAL A O 1
ATOM 812 N N . TYR A 1 103 ? -3.836 8.817 -5.972 1.00 78.56 103 TYR A N 1
ATOM 813 C CA . TYR A 1 103 ? -5.244 8.461 -5.777 1.00 78.56 103 TYR A CA 1
ATOM 814 C C . TYR A 1 103 ? -5.480 6.953 -5.669 1.00 78.56 103 TYR A C 1
ATOM 816 O O . TYR A 1 103 ? -6.325 6.525 -4.885 1.00 78.56 103 TYR A O 1
ATOM 824 N N . GLY A 1 104 ? -4.732 6.141 -6.416 1.00 83.31 104 GLY A N 1
ATOM 825 C CA . GLY A 1 104 ? -4.855 4.686 -6.363 1.00 83.31 104 GLY A CA 1
ATOM 826 C C . GLY A 1 104 ? -3.911 3.993 -5.380 1.00 83.31 104 GLY A C 1
ATOM 827 O O . GLY A 1 104 ? -3.885 2.764 -5.335 1.00 83.31 104 GLY A O 1
ATOM 828 N N . ALA A 1 105 ? -3.166 4.741 -4.557 1.00 89.38 105 ALA A N 1
ATOM 829 C CA . ALA A 1 105 ? -2.293 4.151 -3.544 1.00 89.38 105 ALA A CA 1
ATOM 830 C C . ALA A 1 105 ? -3.065 3.385 -2.459 1.00 89.38 105 ALA A C 1
ATOM 832 O O . ALA A 1 105 ? -2.536 2.420 -1.898 1.00 89.38 105 ALA A O 1
ATOM 833 N N . PHE A 1 106 ? -4.320 3.772 -2.197 1.00 93.19 106 PHE A N 1
ATOM 834 C CA . PHE A 1 106 ? -5.193 3.127 -1.220 1.00 93.19 106 PHE A CA 1
ATOM 835 C C . PHE A 1 106 ? -6.554 2.789 -1.803 1.00 93.19 106 PHE A C 1
ATOM 837 O O . PHE A 1 106 ? -7.187 3.605 -2.466 1.00 93.19 106 PHE A O 1
ATOM 844 N N . LEU A 1 107 ? -7.034 1.594 -1.477 1.00 92.44 107 LEU A N 1
ATOM 845 C CA . LEU A 1 107 ? -8.332 1.082 -1.890 1.00 92.44 107 LEU A CA 1
ATOM 846 C C . LEU A 1 107 ? -9.119 0.613 -0.667 1.00 92.44 107 LEU A C 1
ATOM 848 O O . LEU A 1 107 ? -8.549 0.192 0.341 1.00 92.44 107 LEU A O 1
ATOM 852 N N . TYR A 1 108 ? -10.444 0.634 -0.767 1.00 93.75 108 TYR A N 1
ATOM 853 C CA . TYR A 1 108 ? -11.295 -0.041 0.207 1.00 93.75 108 TYR A CA 1
ATOM 854 C C . TYR A 1 108 ? -11.532 -1.483 -0.220 1.00 93.75 108 TYR A C 1
ATOM 856 O O . TYR A 1 108 ? -11.689 -1.794 -1.398 1.00 93.75 108 TYR A O 1
ATOM 864 N N . THR A 1 109 ? -11.659 -2.358 0.767 1.00 93.06 109 THR A N 1
ATOM 865 C CA . THR A 1 109 ? -12.340 -3.644 0.572 1.00 93.06 109 THR A CA 1
ATOM 866 C C . THR A 1 109 ? -13.803 -3.424 0.165 1.00 93.06 109 THR A C 1
ATOM 868 O O . THR A 1 109 ? -14.394 -2.394 0.489 1.00 93.06 109 THR A O 1
ATOM 871 N N . ALA A 1 110 ? -14.423 -4.398 -0.511 1.00 91.75 110 ALA A N 1
ATOM 872 C CA . ALA A 1 110 ? -15.793 -4.267 -1.027 1.00 91.75 110 ALA A CA 1
ATOM 873 C C . ALA A 1 110 ? -16.835 -3.911 0.056 1.00 91.75 110 ALA A C 1
ATOM 875 O O . ALA A 1 110 ? -17.781 -3.170 -0.199 1.00 91.75 110 ALA A O 1
ATOM 876 N N . ASN A 1 111 ? -16.640 -4.389 1.290 1.00 93.62 111 ASN A N 1
ATOM 877 C CA . ASN A 1 111 ? -17.503 -4.072 2.433 1.00 93.62 111 ASN A CA 1
ATOM 878 C C . ASN A 1 111 ? -17.156 -2.735 3.125 1.00 93.62 111 ASN A C 1
ATOM 880 O O . ASN A 1 111 ? -17.802 -2.375 4.107 1.00 93.62 111 ASN A O 1
ATOM 884 N N . ARG A 1 112 ? -16.124 -2.023 2.651 1.00 95.62 112 ARG A N 1
ATOM 885 C CA . ARG A 1 112 ? -15.568 -0.780 3.210 1.00 95.62 112 ARG A CA 1
ATOM 886 C C . ARG A 1 112 ? -15.122 -0.861 4.676 1.00 95.62 112 ARG A C 1
ATOM 888 O O . ARG A 1 112 ? -14.892 0.174 5.293 1.00 95.62 112 ARG A O 1
ATOM 895 N N . LYS A 1 113 ? -14.956 -2.061 5.244 1.00 96.56 113 LYS A N 1
ATOM 896 C CA . LYS A 1 113 ? -14.512 -2.260 6.640 1.00 96.56 113 LYS A CA 1
ATOM 897 C C . LYS A 1 113 ? -12.995 -2.267 6.797 1.00 96.56 113 LYS A C 1
ATOM 899 O O . LYS A 1 113 ? -12.487 -2.358 7.908 1.00 96.56 113 LYS A O 1
ATOM 904 N N . SER A 1 114 ? -12.254 -2.281 5.699 1.00 96.94 114 SER A N 1
ATOM 905 C CA . SER A 1 114 ? -10.805 -2.473 5.699 1.00 96.94 114 SER A CA 1
ATOM 906 C C . SER A 1 114 ? -10.162 -1.734 4.538 1.00 96.94 114 SER A C 1
ATOM 908 O O . SER A 1 114 ? -10.811 -1.519 3.506 1.00 96.94 114 SER A O 1
ATOM 910 N N . LEU A 1 115 ? -8.897 -1.365 4.722 1.00 96.06 115 LEU A N 1
ATOM 911 C CA . LEU A 1 115 ? -8.119 -0.571 3.780 1.00 96.06 115 LEU A CA 1
ATOM 912 C C . LEU A 1 115 ? -6.994 -1.419 3.187 1.00 96.06 115 LEU A C 1
ATOM 914 O O . LEU A 1 115 ? -6.385 -2.223 3.892 1.00 96.06 115 LEU A O 1
ATOM 918 N N . VAL A 1 116 ? -6.728 -1.223 1.903 1.00 95.12 116 VAL A N 1
ATOM 919 C CA . VAL A 1 116 ? -5.675 -1.891 1.144 1.00 95.12 116 VAL A CA 1
ATOM 920 C C . VAL A 1 116 ? -4.692 -0.836 0.660 1.00 95.12 116 VAL A C 1
ATOM 922 O O . VAL A 1 116 ? -5.079 0.054 -0.090 1.00 95.12 116 VAL A O 1
ATOM 925 N N . GLN A 1 117 ? -3.429 -0.940 1.056 1.00 94.62 117 GLN A N 1
ATOM 926 C CA . GLN A 1 117 ? -2.335 -0.197 0.445 1.00 94.62 117 GLN A CA 1
ATOM 927 C C . GLN A 1 117 ? -1.884 -0.930 -0.816 1.00 94.62 117 GLN A C 1
ATOM 929 O O . GLN A 1 117 ? -1.181 -1.943 -0.761 1.00 94.62 117 GLN A O 1
ATOM 934 N N . ALA A 1 118 ? -2.332 -0.407 -1.951 1.00 91.56 118 ALA A N 1
ATOM 935 C CA . ALA A 1 118 ? -2.041 -0.915 -3.279 1.00 91.56 118 ALA A CA 1
ATOM 936 C C . ALA A 1 118 ? -0.650 -0.478 -3.757 1.00 91.56 118 ALA A C 1
ATOM 938 O O . ALA A 1 118 ? 0.077 -1.288 -4.332 1.00 91.56 118 ALA A O 1
ATOM 939 N N . LEU A 1 119 ? -0.248 0.766 -3.476 1.00 89.44 119 LEU A N 1
ATOM 940 C CA . LEU A 1 119 ? 1.069 1.291 -3.841 1.00 89.44 119 LEU A CA 1
ATOM 941 C C . LEU A 1 119 ? 1.904 1.681 -2.630 1.00 89.44 119 LEU A C 1
ATOM 943 O O . LEU A 1 119 ? 1.400 2.120 -1.595 1.00 89.44 119 LEU A O 1
ATOM 947 N N . LEU A 1 120 ? 3.211 1.508 -2.785 1.00 90.00 120 LEU A N 1
ATOM 948 C CA . LEU A 1 120 ? 4.196 1.804 -1.760 1.00 90.00 120 LEU A CA 1
ATOM 949 C C . LEU A 1 120 ? 4.750 3.207 -1.979 1.00 90.00 120 LEU A C 1
ATOM 951 O O . LEU A 1 120 ? 4.969 3.633 -3.109 1.00 90.00 120 LEU A O 1
ATOM 955 N N . GLY A 1 121 ? 4.970 3.927 -0.888 1.00 88.94 121 GLY A N 1
ATOM 956 C CA . GLY A 1 121 ? 5.486 5.285 -0.935 1.00 88.94 121 GLY A CA 1
ATOM 957 C C . GLY A 1 121 ? 5.161 6.066 0.335 1.00 88.94 121 GLY A C 1
ATOM 958 O O . GLY A 1 121 ? 4.472 5.555 1.227 1.00 88.94 121 GLY A O 1
ATOM 959 N N . PRO A 1 122 ? 5.675 7.298 0.438 1.00 90.81 122 PRO A N 1
ATOM 960 C CA . PRO A 1 122 ? 5.316 8.209 1.510 1.00 90.81 122 PRO A CA 1
ATOM 961 C C . PRO A 1 122 ? 3.904 8.755 1.268 1.00 90.81 122 PRO A C 1
ATOM 963 O O . PRO A 1 122 ? 3.669 9.519 0.334 1.00 90.81 122 PRO A O 1
ATOM 966 N N . PHE A 1 123 ? 2.958 8.370 2.121 1.00 91.56 123 PHE A N 1
ATOM 967 C CA . PHE A 1 123 ? 1.560 8.773 2.003 1.00 91.56 123 PHE A CA 1
ATOM 968 C C . PHE A 1 123 ? 0.964 9.140 3.355 1.00 91.56 123 PHE A C 1
ATOM 970 O O . PHE A 1 123 ? 1.299 8.546 4.380 1.00 91.56 123 PHE A O 1
ATOM 977 N N . THR A 1 124 ? 0.006 10.062 3.325 1.00 94.44 124 THR A N 1
ATOM 978 C CA . THR A 1 124 ? -0.895 10.319 4.446 1.00 94.44 124 THR A CA 1
ATOM 979 C C . THR A 1 124 ? -2.324 10.129 3.971 1.00 94.44 124 THR A C 1
ATOM 981 O O . THR A 1 124 ? -2.758 10.783 3.024 1.00 94.44 124 THR A O 1
ATOM 984 N N . VAL A 1 125 ? -3.064 9.252 4.640 1.00 94.94 125 VAL A N 1
ATOM 985 C CA . VAL A 1 125 ? -4.478 8.991 4.369 1.00 94.94 125 VAL A CA 1
ATOM 986 C C . VAL A 1 125 ? -5.286 9.352 5.594 1.00 94.94 125 VAL A C 1
ATOM 988 O O . VAL A 1 125 ? -4.974 8.920 6.698 1.00 94.94 125 VAL A O 1
ATOM 991 N N . ASN A 1 126 ? -6.354 10.111 5.383 1.00 96.75 126 ASN A N 1
ATOM 992 C CA . ASN A 1 126 ? -7.363 10.390 6.391 1.00 96.75 126 ASN A CA 1
ATOM 993 C C . ASN A 1 126 ? -8.716 9.962 5.829 1.00 96.75 126 ASN A C 1
ATOM 995 O O . ASN A 1 126 ? -9.171 10.511 4.825 1.00 96.75 126 ASN A O 1
ATOM 999 N N . THR A 1 127 ? -9.326 8.945 6.432 1.00 96.44 127 THR A N 1
ATOM 1000 C CA . THR A 1 127 ? -10.577 8.375 5.937 1.00 96.44 127 THR A CA 1
ATOM 1001 C C . THR A 1 127 ? -11.474 7.860 7.060 1.00 96.44 127 THR A C 1
ATOM 1003 O O . THR A 1 127 ? -11.078 7.753 8.218 1.00 96.44 127 THR A O 1
ATOM 1006 N N . THR A 1 128 ? -12.719 7.547 6.711 1.00 97.56 128 THR A N 1
ATOM 1007 C CA . THR A 1 128 ? -13.685 6.863 7.565 1.00 97.56 128 THR A CA 1
ATOM 1008 C C . THR A 1 128 ? -14.082 5.549 6.896 1.00 97.56 128 THR A C 1
ATOM 1010 O O . THR A 1 128 ? -14.645 5.541 5.801 1.00 97.56 128 THR A O 1
ATOM 1013 N N . LEU A 1 129 ? -13.759 4.432 7.547 1.00 97.06 129 LEU A N 1
ATOM 1014 C CA . LEU A 1 129 ? -14.232 3.106 7.156 1.00 97.06 129 LEU A CA 1
ATOM 1015 C C . LEU A 1 129 ? -15.701 2.933 7.571 1.00 97.06 129 LEU A C 1
ATOM 1017 O O . LEU A 1 129 ? -16.261 3.746 8.309 1.00 97.06 129 LEU A O 1
ATOM 1021 N N . ALA A 1 130 ? -16.331 1.854 7.108 1.00 94.81 130 ALA A N 1
ATOM 1022 C CA . ALA A 1 130 ? -17.678 1.485 7.531 1.00 94.81 130 ALA A CA 1
ATOM 1023 C C . ALA A 1 130 ? -17.802 1.443 9.067 1.00 94.81 130 ALA A C 1
ATOM 1025 O O . ALA A 1 130 ? -16.824 1.213 9.779 1.00 94.81 130 ALA A O 1
ATOM 1026 N N . GLU A 1 131 ? -19.026 1.647 9.561 1.00 94.75 131 GLU A N 1
ATOM 1027 C CA . GLU A 1 131 ? -19.316 1.770 10.998 1.00 94.75 131 GLU A CA 1
ATOM 1028 C C . GLU A 1 131 ? -18.627 2.985 11.648 1.00 94.75 131 GLU A C 1
ATOM 1030 O O . GLU A 1 131 ? -18.266 2.935 12.822 1.00 94.75 131 GLU A O 1
ATOM 1035 N N . ASP A 1 132 ? -18.428 4.072 10.898 1.00 96.12 132 ASP A N 1
ATOM 1036 C CA . ASP A 1 132 ? -17.860 5.341 11.378 1.00 96.12 132 ASP A CA 1
ATOM 1037 C C . ASP A 1 132 ? -16.470 5.210 12.023 1.00 96.12 132 ASP A C 1
ATOM 1039 O O . ASP A 1 132 ? -16.097 5.979 12.910 1.00 96.12 132 ASP A O 1
ATOM 1043 N N . ASN A 1 133 ? -15.677 4.224 11.592 1.00 97.19 133 ASN A N 1
ATOM 1044 C CA . ASN A 1 133 ? -14.315 4.052 12.083 1.00 97.19 133 ASN A CA 1
ATOM 1045 C C . ASN A 1 133 ? -13.373 5.038 11.383 1.00 97.19 133 ASN A C 1
ATOM 1047 O O . ASN A 1 133 ? -12.941 4.801 10.252 1.00 97.19 133 ASN A O 1
ATOM 1051 N N . LYS A 1 134 ? -13.045 6.145 12.055 1.00 97.88 134 LYS A N 1
ATOM 1052 C CA . LYS A 1 134 ? -12.056 7.106 11.554 1.00 97.88 134 LYS A CA 1
ATOM 1053 C C . LYS A 1 134 ? -10.655 6.514 11.646 1.00 97.88 134 LYS A C 1
ATOM 1055 O O . LYS A 1 134 ? -10.238 6.071 12.718 1.00 97.88 134 LYS A O 1
ATOM 1060 N N . VAL A 1 135 ? -9.942 6.545 10.526 1.00 97.81 135 VAL A N 1
ATOM 1061 C CA . VAL A 1 135 ? -8.592 6.008 10.382 1.00 97.81 135 VAL A CA 1
ATOM 1062 C C . VAL A 1 135 ? -7.691 7.055 9.742 1.00 97.81 135 VAL A C 1
ATOM 1064 O O . VAL A 1 135 ? -7.999 7.600 8.681 1.00 97.81 135 VAL A O 1
ATOM 1067 N N . VAL A 1 136 ? -6.551 7.301 10.380 1.00 98.00 136 VAL A N 1
ATOM 1068 C CA . VAL A 1 136 ? -5.462 8.110 9.837 1.00 98.00 136 VAL A CA 1
ATOM 1069 C C . VAL A 1 136 ? -4.235 7.225 9.712 1.00 98.00 136 VAL A C 1
ATOM 1071 O O . VAL A 1 136 ? -3.846 6.574 10.678 1.00 98.00 136 VAL A O 1
ATOM 1074 N N . ILE A 1 137 ? -3.627 7.193 8.533 1.00 97.00 137 ILE A N 1
ATOM 1075 C CA . ILE A 1 137 ? -2.383 6.464 8.299 1.00 97.00 137 ILE A CA 1
ATOM 1076 C C . ILE A 1 137 ? -1.347 7.430 7.759 1.00 97.00 137 ILE A C 1
ATOM 1078 O O . ILE A 1 137 ? -1.588 8.076 6.745 1.00 97.00 137 ILE A O 1
ATOM 1082 N N . THR A 1 138 ? -0.191 7.481 8.406 1.00 96.94 138 THR A N 1
ATOM 1083 C CA . THR A 1 138 ? 0.963 8.261 7.959 1.00 96.94 138 THR A CA 1
ATOM 1084 C C . THR A 1 138 ? 2.115 7.313 7.690 1.00 96.94 138 THR A C 1
ATOM 1086 O O . THR A 1 138 ? 2.501 6.555 8.575 1.00 96.94 138 THR A O 1
ATOM 1089 N N . MET A 1 139 ? 2.678 7.358 6.489 1.00 94.00 139 MET A N 1
ATOM 1090 C CA . MET A 1 139 ? 3.781 6.507 6.060 1.00 94.00 139 MET A CA 1
ATOM 1091 C C . MET A 1 139 ? 4.981 7.343 5.679 1.00 94.00 139 MET A C 1
ATOM 1093 O O . MET A 1 139 ? 4.887 8.267 4.874 1.00 94.00 139 MET A O 1
ATOM 1097 N N . ASN A 1 140 ? 6.125 6.958 6.220 1.00 92.56 140 ASN A N 1
ATOM 1098 C CA . ASN A 1 140 ? 7.414 7.492 5.853 1.00 92.56 140 ASN A CA 1
ATOM 1099 C C . ASN A 1 140 ? 8.238 6.372 5.217 1.00 92.56 140 ASN A C 1
ATOM 1101 O O . ASN A 1 140 ? 8.459 5.323 5.829 1.00 92.56 140 ASN A O 1
ATOM 1105 N N . SER A 1 141 ? 8.653 6.587 3.976 1.00 89.69 141 SER A N 1
ATOM 1106 C CA . SER A 1 141 ? 9.435 5.637 3.198 1.00 89.69 141 SER A CA 1
ATOM 1107 C C . SER A 1 141 ? 10.326 6.396 2.232 1.00 89.69 141 SER A C 1
ATOM 1109 O O . SER A 1 141 ? 9.906 7.402 1.660 1.00 89.69 141 SER A O 1
ATOM 1111 N N . SER A 1 142 ? 11.538 5.890 2.024 1.00 84.75 142 SER A N 1
ATOM 1112 C CA . SER A 1 142 ? 12.408 6.324 0.932 1.00 84.75 142 SER A CA 1
ATOM 1113 C C . SER A 1 142 ? 12.138 5.582 -0.378 1.00 84.75 142 SER A C 1
ATOM 1115 O O . SER A 1 142 ? 12.754 5.902 -1.392 1.00 84.75 142 SER A O 1
ATOM 1117 N N . TYR A 1 143 ? 11.213 4.616 -0.391 1.00 82.62 143 TYR A N 1
ATOM 1118 C CA . TYR A 1 143 ? 10.761 3.973 -1.622 1.00 82.62 143 TYR A CA 1
ATOM 1119 C C . TYR A 1 143 ? 10.169 5.008 -2.602 1.00 82.62 143 TYR A C 1
ATOM 1121 O O . TYR A 1 143 ? 9.418 5.885 -2.163 1.00 82.62 143 TYR A O 1
ATOM 1129 N N . PRO A 1 144 ? 10.447 4.916 -3.916 1.00 75.12 144 PRO A N 1
ATOM 1130 C CA . PRO A 1 144 ? 11.281 3.915 -4.602 1.00 75.12 144 PRO A CA 1
ATOM 1131 C C . PRO A 1 144 ? 12.766 4.303 -4.756 1.00 75.12 144 PRO A C 1
ATOM 1133 O O . PRO A 1 144 ? 13.520 3.562 -5.377 1.00 75.12 144 PRO A O 1
ATOM 1136 N N . PHE A 1 145 ? 13.195 5.468 -4.260 1.00 72.19 145 PHE A N 1
ATOM 1137 C CA . PHE A 1 145 ? 14.485 6.079 -4.626 1.00 72.19 145 PHE A CA 1
ATOM 1138 C C . PHE A 1 145 ? 15.619 5.854 -3.613 1.00 72.19 145 PHE A C 1
ATOM 1140 O O . PHE A 1 145 ? 16.769 6.197 -3.885 1.00 72.19 145 PHE A O 1
ATOM 1147 N N . GLY A 1 146 ? 15.315 5.310 -2.436 1.00 68.69 146 GLY A N 1
ATOM 1148 C CA . GLY A 1 146 ? 16.296 4.965 -1.413 1.00 68.69 146 GLY A CA 1
ATOM 1149 C C . GLY A 1 146 ? 16.830 3.543 -1.539 1.00 68.69 146 GLY A C 1
ATOM 1150 O O . GLY A 1 146 ? 16.132 2.635 -1.978 1.00 68.69 146 GLY A O 1
ATOM 1151 N N . TRP A 1 147 ? 18.056 3.343 -1.054 1.00 67.75 147 TRP A N 1
ATOM 1152 C CA . TRP A 1 147 ? 18.617 2.011 -0.795 1.00 67.75 147 TRP A CA 1
ATOM 1153 C C . TRP A 1 147 ? 17.885 1.290 0.343 1.00 67.75 147 TRP A C 1
ATOM 1155 O O . TRP A 1 147 ? 17.894 0.064 0.405 1.00 67.75 147 TRP A O 1
ATOM 1165 N N . ASP A 1 148 ? 17.263 2.064 1.238 1.00 69.31 148 ASP A N 1
ATOM 1166 C CA . ASP A 1 148 ? 16.409 1.561 2.303 1.00 69.31 148 ASP A CA 1
ATOM 1167 C C . ASP A 1 148 ? 14.955 1.470 1.817 1.00 69.31 148 ASP A C 1
ATOM 1169 O O . ASP A 1 148 ? 14.316 2.466 1.463 1.00 69.31 148 ASP A O 1
ATOM 1173 N N . THR A 1 149 ? 14.432 0.253 1.801 1.00 80.44 149 THR A N 1
ATOM 1174 C CA . THR A 1 149 ? 13.032 -0.073 1.507 1.00 80.44 149 THR A CA 1
ATOM 1175 C C . THR A 1 149 ? 12.169 -0.166 2.756 1.00 80.44 149 THR A C 1
ATOM 1177 O O . THR A 1 149 ? 11.004 -0.569 2.681 1.00 80.44 149 THR A O 1
ATOM 1180 N N . VAL A 1 150 ? 12.721 0.183 3.919 1.00 87.31 150 VAL A N 1
ATOM 1181 C CA . VAL A 1 150 ? 11.979 0.191 5.170 1.00 87.31 150 VAL A CA 1
ATOM 1182 C C . VAL A 1 150 ? 10.943 1.309 5.147 1.00 87.31 150 VAL A C 1
ATOM 1184 O O . VAL A 1 150 ? 11.248 2.502 5.149 1.00 87.31 150 VAL A O 1
ATOM 1187 N N . THR A 1 151 ? 9.682 0.899 5.188 1.00 91.75 151 THR A N 1
ATOM 1188 C CA . THR A 1 151 ? 8.528 1.779 5.328 1.00 91.75 151 THR A CA 1
ATOM 1189 C C . THR A 1 151 ? 8.078 1.782 6.779 1.00 91.75 151 THR A C 1
ATOM 1191 O O . THR A 1 151 ? 7.784 0.734 7.355 1.00 91.75 151 THR A O 1
ATOM 1194 N N . ARG A 1 152 ? 8.008 2.969 7.379 1.00 94.81 152 ARG A N 1
ATOM 1195 C CA . ARG A 1 152 ? 7.497 3.177 8.737 1.00 94.81 152 ARG A CA 1
ATOM 1196 C C . ARG A 1 152 ? 6.118 3.803 8.645 1.00 94.81 152 ARG A C 1
ATOM 1198 O O . ARG A 1 152 ? 5.984 4.895 8.103 1.00 94.81 152 ARG A O 1
ATOM 1205 N N . ALA A 1 153 ? 5.108 3.127 9.170 1.00 95.81 153 ALA A N 1
ATOM 1206 C CA . ALA A 1 153 ? 3.739 3.610 9.194 1.00 95.81 153 ALA A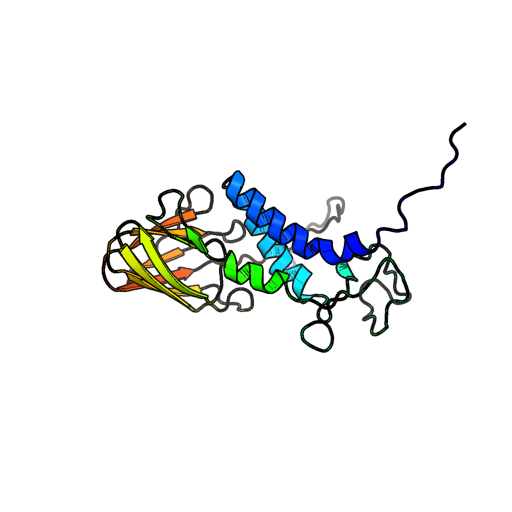 CA 1
ATOM 1207 C C . ALA A 1 153 ? 3.258 3.825 10.631 1.00 95.81 153 ALA A C 1
ATOM 1209 O O . ALA A 1 153 ? 3.534 3.022 11.521 1.00 95.81 153 ALA A O 1
ATOM 1210 N N . VAL A 1 154 ? 2.499 4.893 10.841 1.00 97.88 154 VAL A N 1
ATOM 1211 C CA . VAL A 1 154 ? 1.732 5.144 12.060 1.00 97.88 154 VAL A CA 1
ATOM 1212 C C . VAL A 1 154 ? 0.264 5.119 11.668 1.00 97.88 154 VAL A C 1
ATOM 1214 O O . VAL A 1 154 ? -0.173 5.925 10.849 1.00 97.88 154 VAL A O 1
ATOM 1217 N N . ILE A 1 155 ? -0.483 4.173 12.227 1.00 97.88 155 ILE A N 1
ATOM 1218 C CA . ILE A 1 155 ? -1.912 3.985 11.977 1.00 97.88 155 ILE A CA 1
ATOM 1219 C C . ILE A 1 155 ? -2.660 4.362 13.249 1.00 97.88 155 ILE A C 1
ATOM 1221 O O . ILE A 1 155 ? -2.425 3.769 14.297 1.00 97.88 155 ILE A O 1
ATOM 1225 N N . VAL A 1 156 ? -3.575 5.319 13.160 1.00 98.19 156 VAL A N 1
ATOM 1226 C CA . VAL A 1 156 ? -4.480 5.700 14.246 1.00 98.19 156 VAL A CA 1
ATOM 1227 C C . VAL A 1 156 ? -5.895 5.329 13.835 1.00 98.19 156 VAL A C 1
ATOM 1229 O O . VAL A 1 156 ? -6.365 5.792 12.798 1.00 98.19 156 VAL A O 1
ATOM 1232 N N . ALA A 1 157 ? -6.577 4.506 14.629 1.00 97.88 157 ALA A N 1
ATOM 1233 C CA . ALA A 1 157 ? -7.922 4.026 14.325 1.00 97.88 157 ALA A CA 1
ATOM 1234 C C . ALA A 1 157 ? -8.840 4.063 15.547 1.00 97.88 157 ALA A C 1
ATOM 1236 O O . ALA A 1 157 ? -8.414 3.803 16.670 1.00 97.88 157 ALA A O 1
ATOM 1237 N N . GLN A 1 158 ? -10.121 4.362 15.336 1.00 97.56 158 GLN A N 1
ATOM 1238 C CA . GLN A 1 158 ? -11.113 4.385 16.418 1.00 97.56 158 GLN A CA 1
ATOM 1239 C C . GLN A 1 158 ? -11.670 3.000 16.753 1.00 97.56 158 GLN A C 1
ATOM 1241 O O . GLN A 1 158 ? -12.096 2.758 17.880 1.00 97.56 158 GLN A O 1
ATOM 1246 N N . LYS A 1 159 ? -11.686 2.093 15.776 1.00 97.75 159 LYS A N 1
ATOM 1247 C CA . LYS A 1 159 ? -12.158 0.713 15.911 1.00 97.75 159 LYS A CA 1
ATOM 1248 C C . LYS A 1 159 ? -11.173 -0.242 15.253 1.00 97.75 159 LYS A C 1
ATOM 1250 O O . LYS A 1 159 ? -10.423 0.144 14.353 1.00 97.75 159 LYS A O 1
ATOM 1255 N N . ALA A 1 160 ? -11.216 -1.500 15.682 1.00 97.75 160 ALA A N 1
ATOM 1256 C CA . ALA A 1 160 ? -10.394 -2.539 15.091 1.00 97.75 160 ALA A CA 1
ATOM 1257 C C . ALA A 1 160 ? -10.752 -2.744 13.613 1.00 97.75 160 ALA A C 1
ATOM 1259 O O . ALA A 1 160 ? -11.930 -2.765 13.250 1.00 97.75 160 ALA A O 1
ATOM 1260 N N . PHE A 1 161 ? -9.746 -2.936 12.768 1.00 98.12 161 PHE A N 1
ATOM 1261 C CA . PHE A 1 161 ? -9.934 -3.278 11.361 1.00 98.12 161 PHE A CA 1
ATOM 1262 C C . PHE A 1 161 ? -8.742 -4.081 10.836 1.00 98.12 161 PHE A C 1
ATOM 1264 O O . PHE A 1 161 ? -7.740 -4.260 11.530 1.00 98.12 161 PHE A O 1
ATOM 1271 N N . VAL A 1 162 ? -8.854 -4.599 9.613 1.00 97.94 162 VAL A N 1
ATOM 1272 C CA . VAL A 1 162 ? -7.728 -5.244 8.936 1.00 97.94 162 VAL A CA 1
ATOM 1273 C C . VAL A 1 162 ? -7.119 -4.257 7.953 1.00 97.94 162 VAL A C 1
ATOM 1275 O O . VAL A 1 162 ? -7.793 -3.723 7.072 1.00 97.94 162 VAL A O 1
ATOM 1278 N N . TYR A 1 163 ? -5.832 -4.008 8.118 1.00 97.75 163 TYR A N 1
ATOM 1279 C CA . TYR A 1 163 ? -5.028 -3.260 7.179 1.00 97.75 163 TYR A CA 1
ATOM 1280 C C . TYR A 1 163 ? -4.303 -4.241 6.259 1.00 97.75 163 TYR A C 1
ATOM 1282 O O . TYR A 1 163 ? -3.576 -5.115 6.728 1.00 97.75 163 TYR A O 1
ATOM 1290 N N . TYR A 1 164 ? -4.520 -4.125 4.954 1.00 97.00 164 TYR A N 1
ATOM 1291 C CA . TYR A 1 164 ? -3.837 -4.941 3.958 1.00 97.00 164 TYR A CA 1
ATOM 1292 C C . TYR A 1 164 ? -2.734 -4.122 3.305 1.00 97.00 164 TYR A C 1
ATOM 1294 O O . TYR A 1 164 ? -2.981 -3.008 2.855 1.00 97.00 164 TYR A O 1
ATOM 1302 N N . VAL A 1 165 ? -1.537 -4.687 3.197 1.00 95.56 165 VAL A N 1
ATOM 1303 C CA . VAL A 1 165 ? -0.425 -4.076 2.464 1.00 95.56 165 VAL A CA 1
ATOM 1304 C C . VAL A 1 165 ? 0.042 -5.009 1.359 1.00 95.56 165 VAL A C 1
ATOM 1306 O O . VAL A 1 165 ? 0.194 -6.213 1.583 1.00 95.56 165 VAL A O 1
ATOM 1309 N N . ARG A 1 166 ? 0.255 -4.471 0.155 1.00 93.62 166 ARG A N 1
ATOM 1310 C CA . ARG A 1 166 ? 0.851 -5.240 -0.937 1.00 93.62 166 ARG A CA 1
ATOM 1311 C C . ARG A 1 166 ? 2.302 -5.582 -0.613 1.00 93.62 166 ARG A C 1
ATOM 1313 O O . ARG A 1 166 ? 3.091 -4.709 -0.266 1.00 93.62 166 ARG A O 1
ATOM 1320 N N . ILE A 1 167 ? 2.647 -6.853 -0.788 1.00 93.81 167 ILE A N 1
ATOM 1321 C CA . ILE A 1 167 ? 4.021 -7.345 -0.825 1.00 93.81 167 ILE A CA 1
ATOM 1322 C C . ILE A 1 167 ? 4.369 -7.558 -2.301 1.00 93.81 167 ILE A C 1
ATOM 1324 O O . ILE A 1 167 ? 3.833 -8.487 -2.909 1.00 93.81 167 ILE A O 1
ATOM 1328 N N . PRO A 1 168 ? 5.198 -6.691 -2.904 1.00 90.94 168 PRO A N 1
ATOM 1329 C CA . PRO A 1 168 ? 5.542 -6.813 -4.314 1.00 90.94 168 PRO A CA 1
ATOM 1330 C C . PRO A 1 168 ? 6.289 -8.114 -4.612 1.00 90.94 168 PRO A C 1
ATOM 1332 O O . PRO A 1 168 ? 7.141 -8.534 -3.829 1.00 90.94 168 PRO A O 1
ATOM 1335 N N . SER A 1 169 ? 6.048 -8.706 -5.782 1.00 89.94 169 SER A N 1
ATOM 1336 C CA . SER A 1 169 ? 6.671 -9.964 -6.207 1.00 89.94 169 SER A CA 1
ATOM 1337 C C . SER A 1 169 ? 8.187 -9.868 -6.370 1.00 89.94 169 SER A C 1
ATOM 1339 O O . SER A 1 169 ? 8.863 -10.891 -6.409 1.00 89.94 169 SER A O 1
ATOM 1341 N N . TRP A 1 170 ? 8.719 -8.655 -6.544 1.00 86.56 170 TRP A N 1
ATOM 1342 C CA . TRP A 1 170 ? 10.155 -8.418 -6.671 1.00 86.56 170 TRP A CA 1
ATOM 1343 C C . TRP A 1 170 ? 10.888 -8.518 -5.328 1.00 86.56 170 TRP A C 1
ATOM 1345 O O . TRP A 1 170 ? 12.108 -8.650 -5.329 1.00 86.56 170 TRP A O 1
ATOM 1355 N N . SER A 1 171 ? 10.179 -8.449 -4.195 1.00 89.12 171 SER A N 1
ATOM 1356 C CA . SER A 1 171 ? 10.794 -8.517 -2.871 1.00 89.12 171 SER A CA 1
ATOM 1357 C C . SER A 1 171 ? 10.758 -9.938 -2.322 1.00 89.12 171 SER A C 1
ATOM 1359 O O . SER A 1 171 ? 9.694 -10.532 -2.139 1.00 89.12 171 SER A O 1
ATOM 1361 N N . THR A 1 172 ? 11.930 -10.480 -2.004 1.00 87.69 172 THR A N 1
ATOM 1362 C CA . THR A 1 172 ? 12.078 -11.795 -1.373 1.00 87.69 172 THR A CA 1
ATOM 1363 C C . THR A 1 172 ? 12.390 -11.642 0.111 1.00 87.69 172 THR A C 1
ATOM 1365 O O . THR A 1 172 ? 13.327 -10.938 0.481 1.00 87.69 172 THR A O 1
ATOM 1368 N N . GLY A 1 173 ? 11.643 -12.337 0.974 1.00 90.75 173 GLY A N 1
ATOM 1369 C CA . GLY A 1 173 ? 11.891 -12.306 2.420 1.00 90.75 173 GLY A CA 1
ATOM 1370 C C . GLY A 1 173 ? 11.438 -11.014 3.101 1.00 90.75 173 GLY A C 1
ATOM 1371 O O . GLY A 1 173 ? 12.074 -10.579 4.056 1.00 90.75 173 GLY A O 1
ATOM 1372 N N . ALA A 1 174 ? 10.352 -10.401 2.618 1.00 94.19 174 ALA A N 1
ATOM 1373 C CA . ALA A 1 174 ? 9.725 -9.257 3.272 1.00 94.19 174 ALA A CA 1
ATOM 1374 C C . ALA A 1 174 ? 9.425 -9.551 4.752 1.00 94.19 174 ALA A C 1
ATOM 1376 O O . ALA A 1 174 ? 8.900 -10.619 5.087 1.00 94.19 174 ALA A O 1
ATOM 1377 N N . THR A 1 175 ? 9.733 -8.594 5.627 1.00 96.12 175 THR A N 1
ATOM 1378 C CA . THR A 1 175 ? 9.495 -8.706 7.070 1.00 96.12 175 THR A CA 1
ATOM 1379 C C . THR A 1 175 ? 8.706 -7.529 7.612 1.00 96.12 175 THR A C 1
ATOM 1381 O O . THR A 1 175 ? 8.720 -6.430 7.058 1.00 96.12 175 THR A O 1
ATOM 1384 N N . ILE A 1 176 ? 8.018 -7.756 8.725 1.00 96.62 176 ILE A N 1
ATOM 1385 C CA . ILE A 1 176 ? 7.162 -6.772 9.374 1.00 96.62 176 ILE A CA 1
ATOM 1386 C C . ILE A 1 176 ? 7.364 -6.790 10.890 1.00 96.62 176 ILE A C 1
ATOM 1388 O O . ILE A 1 176 ? 7.496 -7.847 11.497 1.00 96.62 176 ILE A O 1
ATOM 1392 N N . SER A 1 177 ? 7.380 -5.611 11.503 1.00 97.25 177 SER A N 1
ATOM 1393 C CA . SER A 1 177 ? 7.357 -5.414 12.955 1.00 97.25 177 SER A CA 1
ATOM 1394 C C . SER A 1 177 ? 6.166 -4.532 13.321 1.00 97.25 177 SER A C 1
ATOM 1396 O O . SER A 1 177 ? 5.915 -3.514 12.666 1.00 97.25 177 SER A O 1
ATOM 1398 N N . ILE A 1 178 ? 5.428 -4.925 14.361 1.00 96.81 178 ILE A N 1
ATOM 1399 C CA . ILE A 1 178 ? 4.236 -4.225 14.846 1.00 96.81 178 ILE A CA 1
ATOM 1400 C C . ILE A 1 178 ? 4.499 -3.789 16.285 1.00 96.81 178 ILE A C 1
ATOM 1402 O O . ILE A 1 178 ? 4.857 -4.592 17.139 1.00 96.81 178 ILE A O 1
ATOM 1406 N N . ASN A 1 179 ? 4.329 -2.500 16.566 1.00 95.94 179 ASN A N 1
ATOM 1407 C CA . ASN A 1 179 ? 4.547 -1.888 17.877 1.00 95.94 179 ASN A CA 1
ATOM 1408 C C . ASN A 1 179 ? 5.936 -2.178 18.477 1.00 95.94 179 ASN A C 1
ATOM 1410 O O . ASN A 1 179 ? 6.085 -2.278 19.691 1.00 95.94 179 ASN A O 1
ATOM 1414 N N . GLY A 1 180 ? 6.959 -2.300 17.623 1.00 92.56 180 GLY A N 1
ATOM 1415 C CA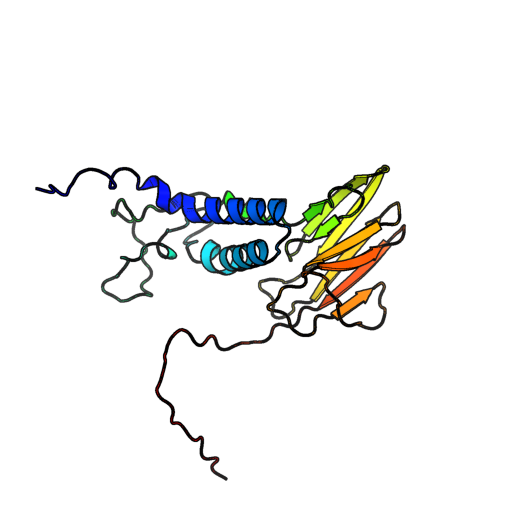 . GLY A 1 180 ? 8.333 -2.589 18.044 1.00 92.56 180 GLY A CA 1
ATOM 1416 C C . GLY A 1 180 ? 8.586 -4.056 18.404 1.00 92.56 180 GLY A C 1
ATOM 1417 O O . GLY A 1 180 ? 9.613 -4.355 19.011 1.00 92.56 180 GLY A O 1
ATOM 1418 N N . SER A 1 181 ? 7.679 -4.970 18.040 1.00 94.94 181 SER A N 1
ATOM 1419 C CA . SER A 1 181 ? 7.910 -6.411 18.147 1.00 94.94 181 SER A CA 1
ATOM 1420 C C . SER A 1 181 ? 9.124 -6.856 17.327 1.00 94.94 181 SER A C 1
ATOM 1422 O O . SER A 1 181 ? 9.600 -6.140 16.439 1.00 94.94 181 SER A O 1
ATOM 1424 N N . ALA A 1 182 ? 9.588 -8.083 17.567 1.00 95.06 182 ALA A N 1
ATOM 1425 C CA . ALA A 1 182 ? 10.518 -8.733 16.652 1.00 95.06 182 ALA A CA 1
ATOM 1426 C C . ALA A 1 182 ? 9.948 -8.753 15.220 1.00 95.06 182 ALA A C 1
ATOM 1428 O O . ALA A 1 182 ? 8.730 -8.743 15.024 1.00 95.06 182 ALA A O 1
ATOM 1429 N N . PHE A 1 183 ? 10.846 -8.741 14.235 1.00 95.06 183 PHE A N 1
ATOM 1430 C CA . PHE A 1 183 ? 10.465 -8.832 12.832 1.00 95.06 183 PHE A CA 1
ATOM 1431 C C . PHE A 1 183 ? 10.000 -10.247 12.503 1.00 95.06 183 PHE A C 1
ATOM 1433 O O . PHE A 1 183 ? 10.767 -11.200 12.635 1.00 95.06 183 PHE A O 1
ATOM 1440 N N . ASP A 1 184 ? 8.777 -10.349 12.001 1.00 96.06 184 ASP A N 1
ATOM 1441 C CA . ASP A 1 184 ? 8.198 -11.579 11.484 1.00 96.06 184 ASP A CA 1
ATOM 1442 C C . ASP A 1 184 ? 8.215 -11.577 9.955 1.00 96.06 184 ASP A C 1
ATOM 1444 O O . ASP A 1 184 ? 8.146 -10.530 9.308 1.00 96.06 184 ASP A O 1
ATOM 1448 N N . LEU A 1 185 ? 8.291 -12.764 9.354 1.00 96.25 185 LEU A N 1
ATOM 1449 C CA . LEU A 1 185 ? 8.173 -12.917 7.905 1.00 96.25 185 LEU A CA 1
ATOM 1450 C C . LEU A 1 185 ? 6.744 -12.616 7.447 1.00 96.25 185 LEU A C 1
ATOM 1452 O O . LEU A 1 185 ? 5.776 -13.188 7.963 1.00 96.25 185 LEU A O 1
ATOM 1456 N N . CYS A 1 186 ? 6.620 -11.778 6.419 1.00 95.69 186 CYS A N 1
ATOM 1457 C CA . CYS A 1 186 ? 5.349 -11.510 5.767 1.00 95.69 186 CYS A CA 1
ATOM 1458 C C . CYS A 1 186 ? 4.800 -12.794 5.128 1.00 95.69 186 CYS A C 1
ATOM 1460 O O . CYS A 1 186 ? 5.500 -13.529 4.432 1.00 95.69 186 CYS A O 1
ATOM 1462 N N . LYS A 1 187 ? 3.504 -13.034 5.326 1.00 95.12 187 LYS A N 1
ATOM 1463 C CA . LYS A 1 187 ? 2.745 -14.153 4.747 1.00 95.12 187 LYS A CA 1
ATOM 1464 C C . LYS A 1 187 ? 1.645 -13.593 3.845 1.00 95.12 187 LYS A C 1
ATOM 1466 O O . LYS A 1 187 ? 0.515 -13.442 4.315 1.00 95.12 187 LYS A O 1
ATOM 1471 N N . PRO A 1 188 ? 1.968 -13.143 2.621 1.00 93.81 188 PRO A N 1
ATOM 1472 C CA . PRO A 1 188 ? 0.967 -12.578 1.734 1.00 93.81 188 PRO A CA 1
ATOM 1473 C C . PRO A 1 188 ? 0.051 -13.666 1.162 1.00 93.81 188 PRO A C 1
ATOM 1475 O O . PRO A 1 188 ? 0.511 -14.733 0.760 1.00 93.81 188 PRO A O 1
ATOM 1478 N N . VAL A 1 189 ? -1.244 -13.373 1.076 1.00 92.62 189 VAL A N 1
ATOM 1479 C CA . VAL A 1 189 ? -2.231 -14.160 0.328 1.00 92.62 189 VAL A CA 1
ATOM 1480 C C . VAL A 1 189 ? -2.601 -13.343 -0.904 1.00 92.62 189 VAL A C 1
ATOM 1482 O O . VAL A 1 189 ? -3.052 -12.208 -0.773 1.00 92.62 189 VAL A O 1
ATOM 1485 N N . ASN A 1 190 ? -2.362 -13.888 -2.100 1.00 88.56 190 ASN A N 1
ATOM 1486 C CA . ASN A 1 190 ? -2.547 -13.180 -3.376 1.00 88.56 190 ASN A CA 1
ATOM 1487 C C . ASN A 1 190 ? -1.832 -11.813 -3.424 1.00 88.56 190 ASN A C 1
ATOM 1489 O O . ASN A 1 190 ? -2.388 -10.831 -3.900 1.00 88.56 190 ASN A O 1
ATOM 1493 N N . GLY A 1 191 ? -0.611 -11.734 -2.885 1.00 90.19 191 GLY A N 1
ATOM 1494 C CA . GLY A 1 191 ? 0.184 -10.500 -2.866 1.00 90.19 191 GLY A CA 1
ATOM 1495 C C . GLY A 1 191 ? -0.164 -9.514 -1.745 1.00 90.19 191 GLY A C 1
ATOM 1496 O O . GLY A 1 191 ? 0.525 -8.510 -1.610 1.00 90.19 191 GLY A O 1
ATOM 1497 N N . LEU A 1 192 ? -1.166 -9.791 -0.901 1.00 94.50 192 LEU A N 1
ATOM 1498 C CA . LEU A 1 192 ? -1.529 -8.939 0.237 1.00 94.50 192 LEU A CA 1
ATOM 1499 C C . LEU A 1 192 ? -1.173 -9.576 1.573 1.00 94.50 192 LEU A C 1
ATOM 1501 O O . LEU A 1 192 ? -1.613 -10.684 1.879 1.00 94.50 192 LEU A O 1
ATOM 1505 N N . HIS A 1 193 ? -0.450 -8.846 2.414 1.00 96.50 193 HIS A N 1
ATOM 1506 C CA . HIS A 1 193 ? -0.257 -9.207 3.811 1.00 96.50 193 HIS A CA 1
ATOM 1507 C C . HIS A 1 193 ? -1.300 -8.508 4.690 1.00 96.50 193 HIS A C 1
ATOM 1509 O O . HIS A 1 193 ? -1.481 -7.294 4.604 1.00 96.50 193 HIS A O 1
ATOM 1515 N N . ALA A 1 194 ? -2.006 -9.287 5.509 1.00 97.06 194 ALA A N 1
ATOM 1516 C CA . ALA A 1 194 ? -3.073 -8.804 6.377 1.00 97.06 194 ALA A CA 1
ATOM 1517 C C . ALA A 1 194 ? -2.543 -8.510 7.783 1.00 97.06 194 ALA A C 1
ATOM 1519 O O . ALA A 1 194 ? -1.933 -9.373 8.413 1.00 97.06 194 ALA A O 1
ATOM 1520 N N . ILE A 1 195 ? -2.829 -7.315 8.289 1.00 97.00 195 ILE A N 1
ATOM 1521 C CA . ILE A 1 195 ? -2.422 -6.846 9.612 1.00 97.00 195 ILE A CA 1
ATOM 1522 C C . ILE A 1 195 ? -3.672 -6.463 10.385 1.00 97.00 195 ILE A C 1
ATOM 1524 O O . ILE A 1 195 ? -4.463 -5.627 9.948 1.00 97.00 195 ILE A O 1
ATOM 1528 N N . ARG A 1 196 ? -3.863 -7.070 11.553 1.00 96.94 196 ARG A N 1
ATOM 1529 C CA . ARG A 1 196 ? -4.945 -6.673 12.447 1.00 96.94 196 ARG A CA 1
ATOM 1530 C C . ARG A 1 196 ? -4.528 -5.422 13.213 1.00 96.94 196 ARG A C 1
ATOM 1532 O O . ARG A 1 196 ? -3.545 -5.447 13.946 1.00 96.94 196 ARG A O 1
ATOM 1539 N N . VAL A 1 197 ? -5.283 -4.347 13.030 1.00 97.62 197 VAL A N 1
ATOM 1540 C CA . VAL A 1 197 ? -5.095 -3.076 13.726 1.00 97.62 197 VAL A CA 1
ATOM 1541 C C . VAL A 1 197 ? -6.156 -2.977 14.810 1.00 97.62 197 VAL A C 1
ATOM 1543 O O . VAL A 1 197 ? -7.346 -3.109 14.524 1.00 97.62 197 VAL A O 1
ATOM 1546 N N . GLU A 1 198 ? -5.722 -2.762 16.046 1.00 97.44 198 GLU A N 1
ATOM 1547 C CA . GLU A 1 198 ? -6.605 -2.529 17.189 1.00 97.44 198 GLU A CA 1
ATOM 1548 C C . GLU A 1 198 ? -6.901 -1.025 17.355 1.00 97.44 198 GLU A C 1
ATOM 1550 O O . GLU A 1 198 ? -6.186 -0.192 16.788 1.00 97.44 198 GLU A O 1
ATOM 1555 N N . PRO A 1 199 ? -7.953 -0.645 18.105 1.00 97.44 199 PRO A N 1
ATOM 1556 C CA . PRO A 1 199 ? -8.234 0.755 18.402 1.00 97.44 199 PRO A CA 1
ATOM 1557 C C . PRO A 1 199 ? -7.040 1.446 19.073 1.00 97.44 199 PRO A C 1
ATOM 1559 O O . PRO A 1 199 ? -6.378 0.868 19.935 1.00 97.44 199 PRO A O 1
ATOM 1562 N N . GLY A 1 200 ? -6.804 2.707 18.721 1.00 97.56 200 GLY A N 1
ATOM 1563 C CA . GLY A 1 200 ? -5.664 3.492 19.184 1.00 97.56 200 GLY A CA 1
ATOM 1564 C C . GLY A 1 200 ? -4.593 3.633 18.108 1.00 97.56 200 GLY A C 1
ATOM 1565 O O . GLY A 1 200 ? -4.910 3.781 16.928 1.00 97.56 200 GLY A O 1
ATOM 1566 N N . THR A 1 201 ? -3.329 3.630 18.528 1.00 98.12 201 THR A N 1
ATOM 1567 C CA . THR A 1 201 ? -2.172 3.835 17.649 1.00 98.12 201 THR A CA 1
ATOM 1568 C C . THR A 1 201 ? -1.423 2.525 17.446 1.00 98.12 201 THR A C 1
ATOM 1570 O O . THR A 1 201 ? -1.037 1.871 18.411 1.00 98.12 201 THR A O 1
ATOM 1573 N N . THR A 1 202 ? -1.176 2.171 16.189 1.00 98.19 202 THR A N 1
ATOM 1574 C CA . THR A 1 202 ? -0.337 1.045 15.779 1.00 98.19 202 THR A CA 1
ATOM 1575 C C . THR A 1 202 ? 0.856 1.567 14.987 1.00 98.19 202 THR A C 1
ATOM 1577 O O . THR A 1 202 ? 0.686 2.228 13.963 1.00 98.19 202 THR A O 1
ATOM 1580 N N . ASN A 1 203 ? 2.064 1.252 15.448 1.00 97.81 203 ASN A N 1
ATOM 1581 C CA . ASN A 1 203 ? 3.304 1.544 14.736 1.00 97.81 203 ASN A CA 1
ATOM 1582 C C . ASN A 1 203 ? 3.718 0.316 13.934 1.00 97.81 203 ASN A C 1
ATOM 1584 O O . ASN A 1 203 ? 3.821 -0.777 14.482 1.00 97.81 203 ASN A O 1
ATOM 1588 N N . LEU A 1 204 ? 3.987 0.490 12.651 1.00 96.62 204 LEU A N 1
ATOM 1589 C CA . LEU A 1 204 ? 4.333 -0.589 11.742 1.00 96.62 204 LEU A CA 1
ATOM 1590 C C . LEU A 1 204 ? 5.647 -0.274 11.041 1.00 96.62 204 LEU A C 1
ATOM 1592 O O . LEU A 1 204 ? 5.854 0.832 10.553 1.00 96.62 204 LEU A O 1
ATOM 1596 N N . THR A 1 205 ? 6.535 -1.258 10.985 1.00 96.50 205 THR A N 1
ATOM 1597 C CA . THR A 1 205 ? 7.766 -1.188 10.197 1.00 96.50 205 THR A CA 1
ATOM 1598 C C . THR A 1 205 ? 7.769 -2.350 9.220 1.00 96.50 205 THR A C 1
ATOM 1600 O O . THR A 1 205 ? 7.832 -3.502 9.638 1.00 96.50 205 THR A O 1
ATOM 1603 N N . LEU A 1 206 ? 7.677 -2.048 7.930 1.00 95.50 206 LEU A N 1
ATOM 1604 C CA . LEU A 1 206 ? 7.713 -3.014 6.838 1.00 95.50 206 LEU A CA 1
ATOM 1605 C C . LEU A 1 206 ? 9.064 -2.914 6.139 1.00 95.50 206 LEU A C 1
A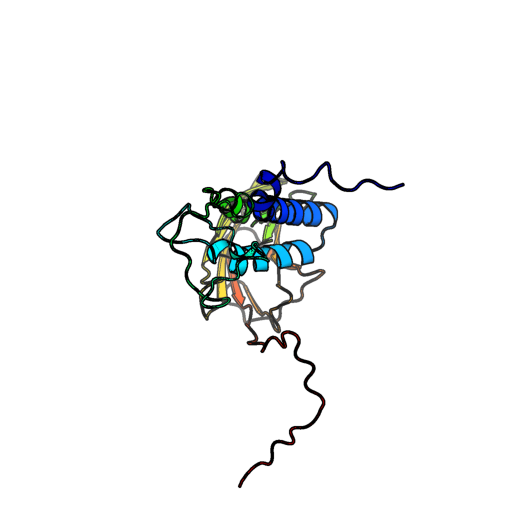TOM 1607 O O . LEU A 1 206 ? 9.421 -1.844 5.658 1.00 95.50 206 LEU A O 1
ATOM 1611 N N . ASN A 1 207 ? 9.791 -4.020 6.055 1.00 93.44 207 ASN A N 1
ATOM 1612 C CA . ASN A 1 207 ? 11.010 -4.126 5.270 1.00 93.44 207 ASN A CA 1
ATOM 1613 C C . ASN A 1 207 ? 10.737 -4.962 4.017 1.00 93.44 207 ASN A C 1
ATOM 1615 O O . ASN A 1 207 ? 10.248 -6.089 4.111 1.00 93.44 207 ASN A O 1
ATOM 1619 N N . LEU A 1 208 ? 11.075 -4.411 2.854 1.00 91.81 208 LEU A N 1
ATOM 1620 C CA . LEU A 1 208 ? 10.928 -5.063 1.554 1.00 91.81 208 LEU A CA 1
ATOM 1621 C C . LEU A 1 208 ? 12.298 -5.220 0.890 1.00 91.81 208 LEU A C 1
ATOM 1623 O O . LEU A 1 208 ? 12.629 -4.409 0.029 1.00 91.81 208 LEU A O 1
ATOM 1627 N N . PRO A 1 209 ? 13.102 -6.233 1.264 1.00 88.94 209 PRO A N 1
ATOM 1628 C CA . PRO A 1 209 ? 14.439 -6.406 0.715 1.00 88.94 209 PRO A CA 1
ATOM 1629 C C . PRO A 1 209 ? 14.442 -6.342 -0.814 1.00 88.94 209 PRO A C 1
ATOM 1631 O O . PRO A 1 209 ? 13.640 -7.012 -1.475 1.00 88.94 209 PRO A O 1
ATOM 1634 N N . LEU A 1 210 ? 15.347 -5.524 -1.350 1.00 81.88 210 LEU A N 1
ATOM 1635 C CA . LEU A 1 210 ? 15.648 -5.454 -2.774 1.00 81.88 210 LEU A CA 1
ATOM 1636 C C . LEU A 1 210 ? 16.723 -6.484 -3.095 1.00 81.88 210 LEU A C 1
ATOM 1638 O O . LEU A 1 210 ? 17.855 -6.378 -2.621 1.00 81.88 210 LEU A O 1
ATOM 1642 N N . GLU A 1 211 ? 16.387 -7.456 -3.933 1.00 74.44 211 GLU A N 1
ATOM 1643 C CA . GLU A 1 211 ? 17.398 -8.288 -4.571 1.00 74.44 211 GLU A CA 1
ATOM 1644 C C . GLU A 1 211 ? 17.875 -7.590 -5.850 1.00 74.44 211 GLU A C 1
ATOM 1646 O O . GLU A 1 211 ? 17.081 -7.261 -6.734 1.00 74.44 211 GLU A O 1
ATOM 1651 N N . ILE A 1 212 ? 19.183 -7.337 -5.959 1.00 69.62 212 ILE A N 1
ATOM 1652 C CA . ILE A 1 212 ? 19.765 -6.815 -7.199 1.00 69.62 212 ILE A CA 1
ATOM 1653 C C . ILE A 1 212 ? 19.861 -7.975 -8.183 1.00 69.62 212 ILE A C 1
ATOM 1655 O O . ILE A 1 212 ? 20.752 -8.818 -8.086 1.00 69.62 212 ILE A O 1
ATOM 1659 N N . VAL A 1 213 ? 18.953 -8.001 -9.154 1.00 70.81 213 VAL A N 1
ATOM 1660 C CA . VAL A 1 213 ? 18.957 -9.012 -10.211 1.00 70.81 213 VAL A CA 1
ATOM 1661 C C . VAL A 1 213 ? 19.576 -8.422 -11.474 1.00 70.81 213 VAL A C 1
ATOM 1663 O O . VAL A 1 213 ? 19.127 -7.394 -11.984 1.00 70.81 213 VAL A O 1
ATOM 1666 N N . ALA A 1 214 ? 20.591 -9.089 -12.025 1.00 64.88 214 ALA A N 1
ATOM 1667 C CA . ALA A 1 214 ? 21.064 -8.786 -13.369 1.00 64.88 214 ALA A CA 1
ATOM 1668 C C . ALA A 1 214 ? 19.995 -9.238 -14.376 1.00 64.88 214 ALA A C 1
ATOM 1670 O O . ALA A 1 214 ? 19.801 -10.433 -14.605 1.00 64.88 214 ALA A O 1
ATOM 1671 N N . GLY A 1 215 ? 19.276 -8.284 -14.968 1.00 49.25 215 GLY A N 1
ATOM 1672 C CA . GLY A 1 215 ? 18.332 -8.575 -16.038 1.00 49.25 215 GLY A CA 1
ATOM 1673 C C . GLY A 1 215 ? 19.074 -9.123 -17.254 1.00 49.25 215 GLY A C 1
ATOM 1674 O O . GLY A 1 215 ? 19.751 -8.377 -17.957 1.00 49.25 215 GLY A O 1
ATOM 1675 N N . LEU A 1 216 ? 18.939 -10.422 -17.529 1.00 45.50 216 LEU A N 1
ATOM 1676 C CA . LEU A 1 216 ? 19.337 -11.016 -18.806 1.00 45.50 216 LEU A CA 1
ATOM 1677 C C . LEU A 1 216 ? 18.362 -10.535 -19.888 1.00 45.50 216 LEU A C 1
ATOM 1679 O O . LEU A 1 216 ? 17.438 -11.237 -20.296 1.00 45.50 216 LEU A O 1
ATOM 1683 N N . PHE A 1 217 ? 18.563 -9.304 -20.350 1.00 37.72 217 PHE A N 1
ATOM 1684 C CA . PHE A 1 217 ? 17.949 -8.800 -21.568 1.00 37.72 217 PHE A CA 1
ATOM 1685 C C . PHE A 1 217 ? 18.543 -9.577 -22.751 1.00 37.72 217 PHE A C 1
ATOM 1687 O O . PHE A 1 217 ? 19.607 -9.254 -23.264 1.00 37.72 217 PHE A O 1
ATOM 1694 N N . GLY A 1 218 ? 17.876 -10.661 -23.148 1.00 35.62 218 GLY A N 1
ATOM 1695 C CA . GLY A 1 218 ? 17.841 -11.116 -24.538 1.00 35.62 218 GLY A CA 1
ATOM 1696 C C . GLY A 1 218 ? 19.164 -11.335 -25.280 1.00 35.62 218 GLY A C 1
ATOM 1697 O O . GLY A 1 218 ? 19.185 -11.145 -26.490 1.00 35.62 218 GLY A O 1
ATOM 1698 N N . LEU A 1 219 ? 20.238 -11.793 -24.634 1.00 29.06 219 LEU A N 1
ATOM 1699 C CA . LEU A 1 219 ? 21.364 -12.405 -25.346 1.00 29.06 219 LEU A CA 1
ATOM 1700 C C . LEU A 1 219 ? 21.443 -13.883 -24.965 1.00 29.06 219 LEU A C 1
ATOM 1702 O O . LEU A 1 219 ? 22.048 -14.270 -23.967 1.00 29.06 219 LEU A O 1
ATOM 1706 N N . ARG A 1 220 ? 20.828 -14.734 -25.799 1.00 29.47 220 ARG A N 1
ATOM 1707 C CA . ARG A 1 220 ? 21.244 -16.136 -25.929 1.00 29.47 220 ARG A CA 1
ATOM 1708 C C . ARG A 1 220 ? 22.686 -16.130 -26.442 1.00 29.47 220 ARG A C 1
ATOM 1710 O O . ARG A 1 220 ? 22.922 -16.262 -27.638 1.00 29.47 220 ARG A O 1
ATOM 1717 N N . PHE A 1 221 ? 23.654 -15.984 -25.546 1.00 31.92 221 PHE A N 1
ATOM 1718 C CA . PHE A 1 221 ? 25.001 -16.446 -25.835 1.00 31.92 221 PHE A CA 1
ATOM 1719 C C . PHE A 1 221 ? 24.991 -17.976 -25.733 1.00 31.92 221 PHE A C 1
ATOM 1721 O O . PHE A 1 221 ? 24.523 -18.516 -24.722 1.00 31.92 221 PHE A O 1
ATOM 1728 N N . PRO A 1 222 ? 25.433 -18.710 -26.769 1.00 32.09 222 PRO A N 1
ATOM 1729 C CA . PRO A 1 222 ? 25.581 -20.149 -26.657 1.00 32.09 222 PRO A CA 1
ATOM 1730 C C . PRO A 1 222 ? 26.565 -20.455 -25.523 1.00 32.09 222 PRO A C 1
ATOM 1732 O O . PRO A 1 222 ? 27.571 -19.772 -25.341 1.00 32.09 222 PRO A O 1
ATOM 1735 N N . ARG A 1 223 ? 26.223 -21.477 -24.734 1.00 39.62 223 ARG A N 1
ATOM 1736 C CA . ARG A 1 223 ? 27.017 -22.007 -23.622 1.00 39.62 223 ARG A CA 1
ATOM 1737 C C . ARG A 1 223 ? 28.503 -22.092 -23.988 1.00 39.62 223 ARG A C 1
ATOM 1739 O O . ARG A 1 223 ? 28.858 -22.941 -24.795 1.00 39.62 223 ARG A O 1
ATOM 1746 N N . ALA A 1 224 ? 29.340 -21.307 -23.317 1.00 38.78 224 ALA A N 1
ATOM 1747 C CA . ALA A 1 224 ? 30.621 -21.738 -22.753 1.00 38.78 224 ALA A CA 1
ATOM 1748 C C . ALA A 1 224 ? 31.362 -20.532 -22.163 1.00 38.78 224 ALA A C 1
ATOM 1750 O O . ALA A 1 224 ? 32.003 -19.781 -22.886 1.00 38.78 224 ALA A O 1
ATOM 1751 N N . LEU A 1 225 ? 31.362 -20.399 -20.837 1.00 29.30 225 LEU A N 1
ATOM 1752 C CA . LEU A 1 225 ? 32.523 -19.827 -20.163 1.00 29.30 225 LEU A CA 1
ATOM 1753 C C . LEU A 1 225 ? 32.682 -20.494 -18.796 1.00 29.30 225 LEU A C 1
ATOM 1755 O O . LEU A 1 225 ? 32.022 -20.152 -17.818 1.00 29.30 225 LEU A O 1
ATOM 1759 N N . LYS A 1 226 ? 33.535 -21.523 -18.760 1.00 34.16 226 LYS A N 1
ATOM 1760 C CA . LYS A 1 226 ? 34.104 -22.054 -17.519 1.00 34.16 226 LYS A CA 1
ATOM 1761 C C . LYS A 1 226 ? 34.986 -20.953 -16.935 1.00 34.16 226 LYS A C 1
ATOM 1763 O O . LYS A 1 226 ? 36.022 -20.637 -17.511 1.00 34.16 226 LYS A O 1
ATOM 1768 N N . ILE A 1 227 ? 34.586 -20.394 -15.800 1.00 33.62 227 ILE A N 1
ATOM 1769 C CA . ILE A 1 227 ? 35.464 -19.554 -14.985 1.00 33.62 227 ILE A CA 1
ATOM 1770 C C . ILE A 1 227 ? 36.478 -20.493 -14.320 1.00 33.62 227 ILE A C 1
ATOM 1772 O O . ILE A 1 227 ? 36.137 -21.248 -13.409 1.00 33.62 227 ILE A O 1
ATOM 1776 N N . LEU A 1 228 ? 37.713 -20.492 -14.819 1.00 33.72 228 LEU A N 1
ATOM 1777 C CA . LEU A 1 228 ? 38.864 -21.063 -14.124 1.00 33.72 228 LEU A CA 1
ATOM 1778 C C . LEU A 1 228 ? 39.234 -20.117 -12.975 1.00 33.72 228 LEU A C 1
ATOM 1780 O O . LEU A 1 228 ? 39.572 -18.959 -13.208 1.00 33.72 228 LEU A O 1
ATOM 1784 N N . ARG A 1 229 ? 39.155 -20.613 -11.734 1.00 29.94 229 ARG A N 1
ATOM 1785 C CA . ARG A 1 229 ? 39.812 -19.984 -10.582 1.00 29.94 229 ARG A CA 1
ATOM 1786 C C . ARG A 1 229 ? 41.321 -20.058 -10.804 1.00 29.94 229 ARG A C 1
ATOM 1788 O O . ARG A 1 229 ? 41.847 -21.158 -10.950 1.00 29.94 229 ARG A O 1
ATOM 1795 N N . LEU A 1 230 ? 41.993 -18.913 -10.792 1.00 32.28 230 LEU A N 1
ATOM 1796 C CA . LEU A 1 230 ? 43.425 -18.857 -10.529 1.00 32.28 230 LEU A CA 1
ATOM 1797 C C . LEU A 1 230 ? 43.613 -18.747 -9.014 1.00 32.28 230 LEU A C 1
ATOM 1799 O O . LEU A 1 230 ? 43.016 -17.882 -8.372 1.00 32.28 230 LEU A O 1
ATOM 1803 N N . SER A 1 231 ? 44.357 -19.714 -8.483 1.00 47.84 231 SER A N 1
ATOM 1804 C CA . SER A 1 231 ? 44.996 -19.723 -7.165 1.00 47.84 231 SER A CA 1
ATOM 1805 C C . SER A 1 231 ? 46.059 -18.642 -7.056 1.00 47.84 231 SER A C 1
ATOM 1807 O O . SER A 1 231 ? 46.787 -18.491 -8.065 1.00 47.84 231 SER A O 1
#